Protein AF-A0AAU5HUU6-F1 (afdb_monomer)

Foldseek 3Di:
DVLQVPQPPGDDQDDDDDLVRLLVSCVVSLDQEDEAEQQPDALVRVLVSLQRRQLRYQYAYAYEPNGNQDPVSCVVLPGQHYDHVPDDSVVVSVSVVCVLLLHRYYDDDPVCPVVDDPDDPDDPLPVLVVPQDPLLLQLLQVSLRSDQLPRSCVVVVHDSVVSSVSLSVLCVSRVNSHSSSSSVSSVVPPPDD

Secondary structure (DSSP, 8-state):
--GGGSSTT-------SSHHHHHHHHHHH--SEEEEE-TT--HHHHHHHHHHHTTTSEEEEEE-TT-SS-HHHHHHTT-SEEEETT--HHHHHHHHHHHHTT--EE---GGGGGG-------SSHHHHHHTS-HHHHHHHHHHHTT--HHHHHHHHTS-HHHHHHHHHHHHHHHT-SSHHHHHHHHHTT----

Radius of gyration: 16.65 Å; Cα contacts (8 Å, |Δi|>4): 259; chains: 1; bounding box: 42×31×45 Å

Nearest PDB structures (foldseek):
  4ldz-assembly1_B  TM=5.508E-01  e=1.326E-06  Bacillus subtilis subsp. subtilis str. 168
  5hev-assembly1_A  TM=5.236E-01  e=3.710E-06  Enterococcus faecium SD3B-2
  5iul-assembly1_C  TM=8.526E-01  e=1.607E-03  Bacillus subtilis subsp. subtilis str. 168
  7ssi-assembly1_C  TM=8.353E-01  e=2.687E-03  Bacillus subtilis subsp. subtilis str. 168
  3p7n-assembly2_B  TM=8.992E-01  e=7.519E-03  Erythrobacter litoralis HTCC2594

pLDDT: mean 75.56, std 14.03, range [36.56, 95.12]

Solvent-accessible surface area (backbone atoms only — not comparable to full-atom values): 11201 Å² total; per-residue (Å²): 121,76,77,59,78,75,41,90,95,58,79,84,78,72,87,59,93,48,74,70,46,41,54,54,44,46,74,71,56,63,41,71,63,42,84,43,72,32,71,90,36,51,58,69,58,47,49,53,49,47,68,72,42,33,86,70,21,46,37,28,37,32,37,56,94,84,27,72,46,45,71,59,55,43,57,74,55,44,49,30,28,38,32,49,70,82,57,52,71,70,57,49,52,50,49,52,59,40,39,68,34,48,38,73,44,77,55,68,62,81,89,54,59,81,69,61,79,90,76,73,87,81,83,66,58,71,66,29,58,70,70,50,49,71,66,31,46,56,52,30,56,46,34,56,74,29,48,44,52,62,55,46,10,63,75,71,74,44,55,40,71,56,40,52,50,34,52,51,53,39,18,61,57,57,70,33,72,26,68,48,54,39,10,49,63,57,61,76,72,58,94,77,128

Mean predicted aligned error: 12.89 Å

Sequence (193 aa):
MAMTKEAPGLDVAGAAQDMAGVVTTVDREEPDIVLLNLRNLTSDSFRRLVQLIGAHASIIVLWCHDSVVTIQDALQAKVAGFMDLEILQEDFASVIAMVSRGCAVYLLPRDRLSDISTEYPTSSTSAAISSLTSRENDVLQLLATGMTNKEIGSALHIAENTVKKHVHHAMIKLSASNRVEAALLVSQLDPKR

Structure (mmCIF, N/CA/C/O backbone):
data_AF-A0AAU5HUU6-F1
#
_entry.id   AF-A0AAU5HUU6-F1
#
loop_
_atom_site.group_PDB
_atom_site.id
_atom_site.type_symbol
_atom_site.label_atom_id
_atom_site.label_alt_id
_atom_site.label_comp_id
_atom_site.label_asym_id
_atom_site.label_entity_id
_atom_site.label_seq_id
_atom_site.pdbx_PDB_ins_code
_atom_site.Cartn_x
_atom_site.Cartn_y
_atom_site.Cartn_z
_atom_site.occupancy
_atom_site.B_iso_or_equiv
_atom_site.auth_seq_id
_atom_site.auth_comp_id
_atom_site.auth_asym_id
_atom_site.auth_atom_id
_atom_site.pdbx_PDB_model_num
ATOM 1 N N . MET A 1 1 ? 1.527 -6.118 -18.210 1.00 47.09 1 MET A N 1
ATOM 2 C CA . MET A 1 1 ? 0.157 -6.257 -18.762 1.00 47.09 1 MET A CA 1
ATOM 3 C C . MET A 1 1 ? -0.220 -7.687 -19.145 1.00 47.09 1 MET A C 1
ATOM 5 O O . MET A 1 1 ? -1.407 -7.968 -19.110 1.00 47.09 1 MET A O 1
ATOM 9 N N . ALA A 1 2 ? 0.712 -8.583 -19.508 1.00 40.44 2 ALA A N 1
ATOM 10 C CA . ALA A 1 2 ? 0.349 -9.965 -19.859 1.00 40.44 2 ALA A CA 1
ATOM 11 C C . ALA A 1 2 ? -0.127 -10.791 -18.644 1.00 40.44 2 ALA A C 1
ATOM 13 O O . ALA A 1 2 ? -1.170 -11.425 -18.712 1.00 4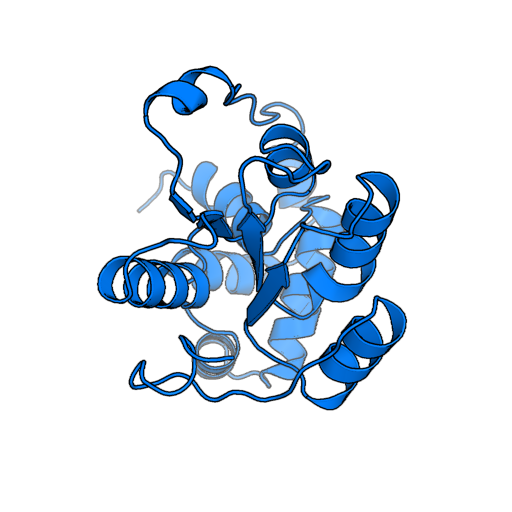0.44 2 ALA A O 1
ATOM 14 N N . MET A 1 3 ? 0.563 -10.694 -17.503 1.00 48.97 3 MET A N 1
ATOM 15 C CA . MET A 1 3 ? 0.281 -11.533 -16.324 1.00 48.97 3 MET A CA 1
ATOM 16 C C . MET A 1 3 ? -1.027 -11.196 -15.591 1.00 48.97 3 MET A C 1
ATOM 18 O O . MET A 1 3 ? -1.589 -12.042 -14.907 1.00 48.97 3 MET A O 1
ATOM 22 N N . THR A 1 4 ? -1.541 -9.972 -15.736 1.00 50.97 4 THR A N 1
ATOM 23 C CA . THR A 1 4 ? -2.748 -9.519 -15.027 1.00 50.97 4 THR A CA 1
ATOM 24 C C . THR A 1 4 ? -4.055 -9.923 -15.708 1.00 50.97 4 THR A C 1
ATOM 26 O O . THR A 1 4 ? -5.094 -9.865 -15.068 1.00 50.97 4 THR A O 1
ATOM 29 N N . LYS A 1 5 ? -4.037 -10.333 -16.985 1.00 46.16 5 LYS A N 1
ATOM 30 C CA . LYS A 1 5 ? -5.262 -10.691 -17.727 1.00 46.16 5 LYS A CA 1
ATOM 31 C C . LYS A 1 5 ? -5.773 -12.109 -17.463 1.00 46.16 5 LYS A C 1
ATOM 33 O O . LYS A 1 5 ? -6.902 -12.406 -17.834 1.00 46.16 5 LYS A O 1
ATOM 38 N N . GLU A 1 6 ? -4.966 -12.969 -16.849 1.00 46.56 6 GLU A N 1
ATOM 39 C CA . GLU A 1 6 ? -5.268 -14.402 -16.717 1.00 46.56 6 GLU A CA 1
ATOM 40 C C . GLU A 1 6 ? -5.401 -14.876 -15.264 1.00 46.56 6 GLU A C 1
ATOM 42 O O . GLU A 1 6 ? -5.620 -16.060 -15.022 1.00 46.56 6 GLU A O 1
ATOM 47 N N . ALA A 1 7 ? -5.294 -13.975 -14.284 1.00 52.69 7 ALA A N 1
ATOM 48 C CA . ALA A 1 7 ? -5.480 -14.319 -12.881 1.00 52.69 7 ALA A CA 1
ATOM 49 C C . ALA A 1 7 ? -6.956 -14.102 -12.472 1.00 52.69 7 ALA A C 1
ATOM 51 O O . ALA A 1 7 ? -7.417 -12.958 -12.434 1.00 52.69 7 ALA A O 1
ATOM 52 N N . PRO A 1 8 ? -7.733 -15.167 -12.189 1.00 53.28 8 PRO A N 1
ATOM 53 C CA . PRO A 1 8 ? -9.136 -15.029 -11.807 1.00 53.28 8 PRO A CA 1
ATOM 54 C C . PRO A 1 8 ? -9.275 -14.229 -10.503 1.00 53.28 8 PRO A C 1
ATOM 56 O O . PRO A 1 8 ? -8.609 -14.520 -9.513 1.00 53.28 8 PRO A O 1
ATOM 59 N N . GLY A 1 9 ? -10.158 -13.226 -10.508 1.00 64.44 9 GLY A N 1
ATOM 60 C CA . GLY A 1 9 ? -10.406 -12.345 -9.358 1.00 64.44 9 GLY A CA 1
ATOM 61 C C . GLY A 1 9 ? -9.597 -11.043 -9.344 1.00 64.44 9 GLY A C 1
ATOM 62 O O . GLY A 1 9 ? -9.731 -10.278 -8.393 1.00 64.44 9 GLY A O 1
ATOM 63 N N . LEU A 1 10 ? -8.798 -10.771 -10.380 1.00 71.19 10 LEU A N 1
ATOM 64 C CA . LEU A 1 10 ? -8.083 -9.506 -10.553 1.00 71.19 10 LEU A CA 1
ATOM 65 C C . LEU A 1 10 ? -8.680 -8.697 -11.701 1.00 71.19 10 LEU A C 1
ATOM 67 O O . LEU A 1 10 ? -8.747 -9.178 -12.830 1.00 71.19 10 LEU A O 1
ATOM 71 N N . ASP A 1 11 ? -9.080 -7.460 -11.407 1.00 80.25 11 ASP A N 1
ATOM 72 C CA . ASP A 1 11 ? -9.482 -6.485 -12.418 1.00 80.25 11 ASP A CA 1
ATOM 73 C C . ASP A 1 11 ? -8.413 -5.397 -12.549 1.00 80.25 11 ASP A C 1
ATOM 75 O O . ASP A 1 11 ? -7.856 -4.911 -11.561 1.00 80.25 11 ASP A O 1
ATOM 79 N N . VAL A 1 12 ? -8.089 -5.032 -13.787 1.00 86.31 12 VAL A N 1
ATOM 80 C CA . VAL A 1 12 ? -7.067 -4.023 -14.068 1.00 86.31 12 VAL A CA 1
ATOM 81 C C . VAL A 1 12 ? -7.753 -2.669 -14.161 1.00 86.31 12 VAL A C 1
ATOM 83 O O . VAL A 1 12 ? -8.203 -2.268 -15.231 1.00 86.31 12 VAL A O 1
ATOM 86 N N . ALA A 1 13 ? -7.773 -1.950 -13.039 1.00 86.19 13 ALA A N 1
ATOM 87 C CA . ALA A 1 13 ? -8.408 -0.636 -12.938 1.00 86.19 13 ALA A CA 1
ATOM 88 C C . ALA A 1 13 ? -7.708 0.448 -13.785 1.00 86.19 13 ALA A C 1
ATOM 90 O O . ALA A 1 13 ? -8.339 1.386 -14.261 1.00 86.19 13 ALA A O 1
ATOM 91 N N . GLY A 1 14 ? -6.399 0.318 -14.030 1.00 88.25 14 GLY A N 1
ATOM 92 C CA . GLY A 1 14 ? -5.663 1.272 -14.854 1.00 88.25 14 GLY A CA 1
ATOM 93 C C . GLY A 1 14 ? -4.200 0.902 -15.080 1.00 88.25 14 GLY A C 1
ATOM 94 O O . GLY A 1 14 ? -3.677 -0.057 -14.513 1.00 88.25 14 GLY A O 1
ATOM 95 N N . ALA A 1 15 ? -3.533 1.676 -15.935 1.00 89.44 15 ALA A N 1
ATOM 96 C CA . ALA A 1 15 ? -2.108 1.546 -16.211 1.00 89.44 15 ALA A CA 1
ATOM 97 C C . ALA A 1 15 ? -1.481 2.921 -16.466 1.00 89.44 15 ALA A C 1
ATOM 99 O O . ALA A 1 15 ? -2.088 3.783 -17.099 1.00 89.44 15 ALA A O 1
ATOM 100 N N . ALA A 1 16 ? -0.242 3.094 -16.014 1.00 90.44 16 ALA A N 1
ATOM 101 C CA . ALA A 1 16 ? 0.549 4.298 -16.219 1.00 90.44 16 ALA A CA 1
ATOM 102 C C . ALA A 1 16 ? 1.999 3.933 -16.561 1.00 90.44 16 ALA A C 1
ATOM 104 O O . ALA A 1 16 ? 2.469 2.848 -16.218 1.00 90.44 16 ALA A O 1
ATOM 105 N N . GLN A 1 17 ? 2.694 4.835 -17.257 1.00 86.62 17 GLN A N 1
ATOM 106 C CA . GLN A 1 17 ? 4.080 4.635 -17.707 1.00 86.62 17 GLN A CA 1
ATOM 107 C C . GLN A 1 17 ? 5.077 5.601 -17.050 1.00 86.62 17 GLN A C 1
ATOM 109 O O . GLN A 1 17 ? 6.283 5.435 -17.213 1.00 86.62 17 GLN A O 1
ATOM 114 N N . ASP A 1 18 ? 4.590 6.583 -16.291 1.00 86.19 18 ASP A N 1
ATOM 115 C CA . ASP A 1 18 ? 5.401 7.557 -15.566 1.00 86.19 18 ASP A CA 1
ATOM 116 C C . ASP A 1 18 ? 4.810 7.845 -14.175 1.00 86.19 18 ASP A C 1
ATOM 118 O O . ASP A 1 18 ? 3.677 7.465 -13.865 1.00 86.19 18 ASP A O 1
ATOM 122 N N . MET A 1 19 ? 5.586 8.515 -13.317 1.00 85.06 19 MET A N 1
ATOM 123 C CA . MET A 1 19 ? 5.174 8.811 -11.941 1.00 85.06 19 MET A CA 1
ATOM 124 C C . MET A 1 19 ? 3.899 9.658 -11.853 1.00 85.06 19 MET A C 1
ATOM 126 O O . MET A 1 19 ? 3.072 9.415 -10.977 1.00 85.06 19 MET A O 1
ATOM 130 N N . ALA A 1 20 ? 3.734 10.654 -12.727 1.00 87.56 20 ALA A N 1
ATOM 131 C CA . ALA A 1 20 ? 2.587 11.560 -12.675 1.00 87.56 20 ALA A CA 1
ATOM 132 C C . ALA A 1 20 ? 1.290 10.826 -13.046 1.00 87.56 20 ALA A C 1
ATOM 134 O O . ALA A 1 20 ? 0.256 10.986 -12.390 1.00 87.56 20 ALA A O 1
ATOM 135 N N . GLY A 1 21 ? 1.370 9.964 -14.058 1.00 89.81 21 GLY A N 1
ATOM 136 C CA . GLY A 1 21 ? 0.306 9.074 -14.478 1.00 89.81 21 GLY A CA 1
ATOM 137 C C . GLY A 1 21 ? -0.054 8.059 -13.400 1.00 89.81 21 GLY A C 1
ATOM 138 O O . GLY A 1 21 ? -1.241 7.805 -13.211 1.00 89.81 21 GLY A O 1
ATOM 139 N N . VAL A 1 22 ? 0.924 7.518 -12.659 1.00 90.25 22 VAL A N 1
ATOM 140 C CA . VAL A 1 22 ? 0.643 6.607 -11.532 1.00 90.25 22 VAL A CA 1
ATOM 141 C C . VAL A 1 22 ? -0.198 7.319 -10.479 1.00 90.25 22 VAL A C 1
ATOM 143 O O . VAL A 1 22 ? -1.261 6.816 -10.136 1.00 90.25 22 VAL A O 1
ATOM 146 N N . VAL A 1 23 ? 0.224 8.501 -10.020 1.00 90.06 23 VAL A N 1
ATOM 147 C CA . VAL A 1 23 ? -0.510 9.271 -8.997 1.00 90.06 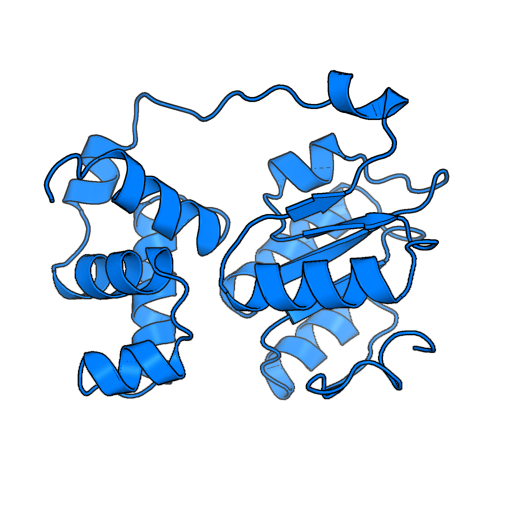23 VAL A CA 1
ATOM 148 C C . VAL A 1 23 ? -1.930 9.587 -9.469 1.00 90.06 23 VAL A C 1
ATOM 150 O O . VAL A 1 23 ? -2.893 9.269 -8.783 1.00 90.06 23 VAL A O 1
ATOM 153 N N . THR A 1 24 ? -2.073 10.099 -10.695 1.00 91.75 24 THR A N 1
ATOM 154 C CA . THR A 1 24 ? -3.387 10.441 -11.266 1.00 91.75 24 THR A CA 1
ATOM 155 C C . THR A 1 24 ? -4.297 9.216 -11.405 1.00 91.75 24 THR A C 1
ATOM 157 O O . THR A 1 24 ? -5.506 9.312 -11.210 1.00 91.75 24 THR A O 1
ATOM 160 N N . THR A 1 25 ? -3.734 8.059 -11.762 1.00 92.12 25 THR A N 1
ATOM 161 C CA . THR A 1 25 ? -4.500 6.813 -11.902 1.00 92.12 25 THR A CA 1
ATOM 162 C C . THR A 1 25 ? -4.916 6.273 -10.540 1.00 92.12 25 THR A C 1
ATOM 164 O O . THR A 1 25 ? -6.053 5.846 -10.393 1.00 92.12 25 THR A O 1
ATOM 167 N N . VAL A 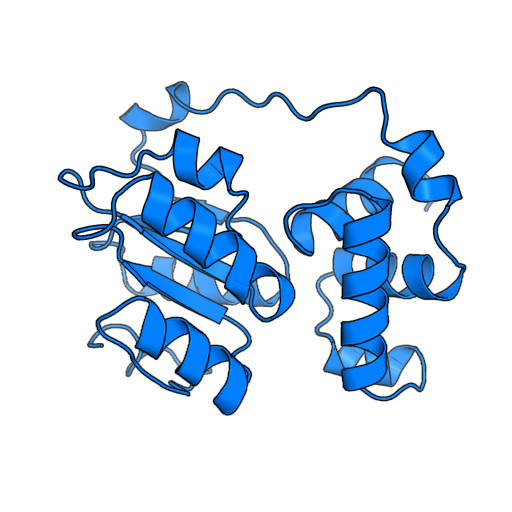1 26 ? -4.039 6.329 -9.535 1.00 91.56 26 VAL A N 1
ATOM 168 C CA . VAL A 1 26 ? -4.372 5.912 -8.166 1.00 91.56 26 VAL A CA 1
ATOM 169 C C . VAL A 1 26 ? -5.482 6.784 -7.585 1.00 91.56 26 VAL A C 1
ATOM 171 O O . VAL A 1 26 ? -6.435 6.248 -7.027 1.00 91.56 26 VAL A O 1
ATOM 174 N N . ASP A 1 27 ? -5.401 8.101 -7.774 1.00 89.25 27 ASP A N 1
ATOM 175 C CA . ASP A 1 27 ? -6.419 9.033 -7.283 1.00 89.25 27 ASP A CA 1
ATOM 176 C C . ASP A 1 27 ? -7.774 8.840 -7.974 1.00 89.25 27 ASP A C 1
ATOM 178 O O . ASP A 1 27 ? -8.818 9.009 -7.348 1.00 89.25 27 ASP A O 1
ATOM 182 N N . ARG A 1 28 ? -7.773 8.505 -9.271 1.00 91.62 28 ARG A N 1
ATOM 183 C CA . ARG A 1 28 ? -9.004 8.360 -10.059 1.00 91.62 28 ARG A CA 1
ATOM 184 C C . ARG A 1 28 ? -9.668 6.998 -9.889 1.00 91.62 28 ARG A C 1
ATOM 186 O O . ARG A 1 28 ? -10.888 6.938 -9.790 1.00 91.62 28 ARG A O 1
ATOM 193 N N . GLU A 1 29 ? -8.878 5.931 -9.930 1.00 90.62 29 GLU A N 1
ATOM 194 C CA . GLU A 1 29 ? -9.382 4.555 -9.982 1.00 90.62 29 GLU A CA 1
ATOM 195 C C . GLU A 1 29 ? -9.476 3.902 -8.594 1.00 90.62 29 GLU A C 1
ATOM 197 O O . GLU A 1 29 ? -10.055 2.829 -8.470 1.00 90.62 29 GLU A O 1
ATOM 202 N N . GLU A 1 30 ? -8.896 4.525 -7.559 1.00 87.12 30 GLU A N 1
ATOM 203 C CA . GLU A 1 30 ? -8.821 4.007 -6.184 1.00 87.12 30 GLU A CA 1
ATOM 204 C C . GLU A 1 30 ? -8.452 2.506 -6.094 1.00 87.12 30 GLU A C 1
ATOM 206 O O . GLU A 1 30 ? -9.173 1.730 -5.458 1.00 87.12 30 GLU A O 1
ATOM 211 N N . PRO A 1 31 ? -7.345 2.057 -6.718 1.00 89.38 31 PRO A N 1
ATOM 212 C CA . PRO A 1 31 ? -7.004 0.641 -6.756 1.00 89.38 31 PRO A CA 1
ATOM 213 C C . PRO A 1 31 ? -6.616 0.115 -5.369 1.00 89.38 31 PRO A C 1
ATOM 215 O O . PRO A 1 31 ? -5.931 0.794 -4.605 1.00 89.38 31 PRO A O 1
ATOM 218 N N . ASP A 1 32 ? -6.950 -1.143 -5.077 1.00 83.19 32 ASP A N 1
ATOM 219 C CA . ASP A 1 32 ? -6.511 -1.801 -3.838 1.00 83.19 32 ASP A CA 1
ATOM 220 C C . ASP A 1 32 ? -5.001 -2.084 -3.832 1.00 83.19 32 ASP A C 1
ATOM 222 O O . ASP A 1 32 ? -4.340 -2.044 -2.788 1.00 83.19 32 ASP A O 1
ATOM 226 N N . ILE A 1 33 ? -4.451 -2.398 -5.010 1.00 88.62 33 ILE A N 1
ATOM 227 C CA . ILE A 1 33 ? -3.064 -2.816 -5.199 1.00 88.62 33 ILE A CA 1
ATOM 228 C C . ILE A 1 33 ? -2.459 -2.089 -6.397 1.00 88.62 33 ILE A C 1
ATOM 230 O O . ILE A 1 33 ? -3.039 -2.053 -7.482 1.00 88.62 33 ILE A O 1
ATOM 234 N N . VAL A 1 34 ? -1.242 -1.574 -6.220 1.00 91.38 34 VAL A N 1
ATOM 235 C CA . VAL A 1 34 ? -0.424 -1.014 -7.300 1.00 91.38 34 VAL A CA 1
ATOM 236 C C . VAL A 1 34 ? 0.762 -1.930 -7.562 1.00 91.38 34 VAL A C 1
ATOM 238 O O . VAL A 1 34 ? 1.579 -2.166 -6.675 1.00 91.38 34 VAL A O 1
ATOM 241 N N . LEU A 1 35 ? 0.881 -2.400 -8.804 1.00 90.44 35 LEU A N 1
ATOM 242 C CA . LEU A 1 35 ? 2.067 -3.102 -9.290 1.00 90.44 35 LEU A CA 1
ATOM 243 C C . LEU A 1 35 ? 3.060 -2.093 -9.863 1.00 90.44 35 LEU A C 1
ATOM 245 O O . LEU A 1 35 ? 2.776 -1.442 -10.871 1.00 90.44 35 LEU A O 1
ATOM 249 N N . LEU A 1 36 ? 4.229 -1.978 -9.240 1.00 90.19 36 LEU A N 1
ATOM 250 C CA . LEU A 1 36 ? 5.246 -1.001 -9.600 1.00 90.19 36 LEU A CA 1
ATOM 251 C C . LEU A 1 36 ? 6.498 -1.679 -10.154 1.00 90.19 36 LEU A C 1
ATOM 253 O O . LEU A 1 36 ? 7.186 -2.397 -9.438 1.00 90.19 36 LEU A O 1
ATOM 257 N N . ASN A 1 37 ? 6.825 -1.412 -11.417 1.00 88.25 37 ASN A N 1
ATOM 258 C CA . ASN A 1 37 ? 8.064 -1.885 -12.034 1.00 88.25 37 ASN A CA 1
ATOM 259 C C . ASN A 1 37 ? 9.216 -0.905 -11.757 1.00 88.25 37 ASN A C 1
ATOM 261 O O . ASN A 1 37 ? 9.112 0.279 -12.081 1.00 88.25 37 ASN A O 1
ATOM 265 N N . LEU A 1 38 ? 10.319 -1.403 -11.191 1.00 79.75 38 LEU A N 1
ATOM 266 C CA . LEU A 1 38 ? 11.471 -0.586 -10.791 1.00 79.75 38 LEU A CA 1
ATOM 267 C C . LEU A 1 38 ? 12.482 -0.287 -11.896 1.00 79.75 38 LEU A C 1
ATOM 269 O O . LEU A 1 38 ? 13.357 0.548 -11.677 1.00 79.75 38 LEU A O 1
ATOM 273 N N . ARG A 1 39 ? 12.395 -0.937 -13.062 1.00 74.44 39 ARG A N 1
ATOM 274 C CA . ARG A 1 39 ? 13.457 -0.924 -14.086 1.00 74.44 39 ARG A CA 1
ATOM 275 C C . ARG A 1 39 ? 13.957 0.481 -14.448 1.00 74.44 39 ARG A C 1
ATOM 277 O O . ARG A 1 39 ? 15.143 0.656 -14.686 1.00 74.44 39 ARG A O 1
ATOM 284 N N . ASN A 1 40 ? 13.064 1.472 -14.458 1.00 73.94 40 ASN A N 1
ATOM 285 C CA . ASN A 1 40 ? 13.374 2.853 -14.845 1.00 73.94 40 ASN A CA 1
ATOM 286 C C . ASN A 1 40 ? 13.203 3.866 -13.697 1.00 73.94 40 ASN A C 1
ATOM 288 O O . ASN A 1 40 ? 13.053 5.060 -13.951 1.00 73.94 40 ASN A O 1
ATOM 292 N N . LEU A 1 41 ? 13.185 3.410 -12.440 1.00 82.06 41 LEU A N 1
ATOM 293 C CA . LEU A 1 41 ? 13.047 4.278 -11.270 1.00 82.06 41 LEU A CA 1
ATOM 294 C C . LEU A 1 41 ? 14.376 4.412 -10.528 1.00 82.06 41 LEU A C 1
ATOM 296 O O . LEU A 1 41 ? 15.069 3.432 -10.271 1.00 82.06 41 LEU A O 1
ATOM 300 N N . THR A 1 42 ? 14.709 5.642 -10.137 1.00 85.38 42 THR A N 1
ATOM 301 C CA . THR A 1 42 ? 15.768 5.895 -9.151 1.00 85.38 42 THR A CA 1
ATOM 302 C C . THR A 1 42 ? 15.237 5.650 -7.737 1.00 85.38 42 THR A C 1
ATOM 304 O O . THR A 1 42 ? 14.028 5.757 -7.511 1.00 85.38 42 THR A O 1
ATOM 307 N N . SER A 1 43 ? 16.114 5.387 -6.760 1.00 81.62 43 SER A N 1
ATOM 308 C CA . SER A 1 43 ? 15.705 5.197 -5.355 1.00 81.62 43 SER A CA 1
ATOM 309 C C . SER A 1 43 ? 14.923 6.396 -4.799 1.00 81.62 43 SER A C 1
ATOM 311 O O . SER A 1 43 ? 13.914 6.203 -4.123 1.00 81.62 43 SER A O 1
ATOM 313 N N . ASP A 1 44 ? 15.303 7.630 -5.151 1.00 85.38 44 ASP A N 1
ATOM 314 C CA . ASP A 1 44 ? 14.570 8.839 -4.741 1.00 85.38 44 ASP A CA 1
ATOM 315 C C . ASP A 1 44 ? 13.166 8.913 -5.354 1.00 85.38 44 ASP A C 1
ATOM 317 O O . ASP A 1 44 ? 12.187 9.208 -4.665 1.00 85.38 44 ASP A O 1
ATOM 321 N N . SER A 1 45 ? 13.055 8.608 -6.650 1.00 87.44 45 SER A N 1
ATOM 322 C CA . SER A 1 45 ? 11.777 8.605 -7.373 1.00 87.44 45 SER A CA 1
ATOM 323 C C . SER A 1 45 ? 10.834 7.543 -6.815 1.00 87.44 45 SER A C 1
ATOM 325 O O . SER A 1 45 ? 9.655 7.810 -6.589 1.00 87.44 45 SER A O 1
ATOM 327 N N . PHE A 1 46 ? 11.374 6.358 -6.529 1.00 89.56 46 PHE A N 1
ATOM 328 C CA . PHE A 1 46 ? 10.653 5.263 -5.895 1.00 89.56 46 PHE A CA 1
ATOM 329 C C . PHE A 1 46 ? 10.125 5.651 -4.508 1.00 89.56 46 PHE A C 1
ATOM 331 O O . PHE A 1 46 ? 8.923 5.546 -4.268 1.00 89.56 46 PHE A O 1
ATOM 338 N N . ARG A 1 47 ? 10.979 6.174 -3.618 1.00 87.31 47 ARG A N 1
ATOM 339 C CA . ARG A 1 47 ? 10.565 6.597 -2.267 1.00 87.31 47 ARG A CA 1
ATOM 340 C C . ARG A 1 47 ? 9.479 7.666 -2.311 1.00 87.31 47 ARG A C 1
ATOM 342 O O . ARG A 1 47 ? 8.485 7.563 -1.594 1.00 87.31 47 ARG A O 1
ATOM 349 N N . ARG A 1 48 ? 9.640 8.667 -3.181 1.00 88.25 48 ARG A N 1
ATOM 350 C CA . ARG A 1 48 ? 8.639 9.723 -3.367 1.00 88.25 48 ARG A CA 1
ATOM 351 C C . ARG A 1 48 ? 7.311 9.159 -3.862 1.00 88.25 48 ARG A C 1
ATOM 353 O O . ARG A 1 48 ? 6.263 9.576 -3.382 1.00 88.25 48 ARG A O 1
ATOM 360 N N . LEU A 1 49 ? 7.344 8.216 -4.800 1.00 89.12 49 LEU A N 1
ATOM 361 C CA . LEU A 1 49 ? 6.131 7.592 -5.317 1.00 89.12 49 LEU A CA 1
ATOM 362 C C . LEU A 1 49 ? 5.402 6.797 -4.229 1.00 89.12 49 LEU A C 1
ATOM 364 O O . LEU A 1 49 ? 4.198 6.966 -4.067 1.00 89.12 49 LEU A O 1
ATOM 368 N N . VAL A 1 50 ? 6.134 5.999 -3.445 1.00 89.25 50 VAL A N 1
ATOM 369 C CA . VAL A 1 50 ? 5.574 5.235 -2.320 1.00 89.25 50 VAL A CA 1
ATOM 370 C C . VAL A 1 50 ? 4.900 6.153 -1.303 1.00 89.25 50 VAL A C 1
ATOM 372 O O . VAL A 1 50 ? 3.790 5.863 -0.871 1.00 89.25 50 VAL A O 1
ATOM 375 N N . GLN A 1 51 ? 5.515 7.288 -0.965 1.00 86.88 51 GLN A N 1
ATOM 376 C CA . GLN A 1 51 ? 4.913 8.267 -0.053 1.00 86.88 51 GLN A CA 1
ATOM 377 C C . GLN A 1 51 ? 3.603 8.859 -0.583 1.00 86.88 51 GLN A C 1
ATOM 379 O O . GLN A 1 51 ? 2.699 9.127 0.203 1.00 86.88 51 GLN A O 1
ATOM 384 N N . LEU A 1 52 ? 3.498 9.069 -1.897 1.00 87.12 52 LEU A N 1
ATOM 385 C CA . LEU A 1 52 ? 2.307 9.651 -2.514 1.00 87.12 52 LEU A CA 1
ATOM 386 C C . LEU A 1 52 ? 1.135 8.666 -2.560 1.00 87.12 52 LEU A C 1
ATOM 388 O O . LEU A 1 52 ? 0.003 9.076 -2.340 1.00 87.12 52 LEU A O 1
ATOM 392 N N . ILE A 1 53 ? 1.392 7.382 -2.831 1.00 88.88 53 ILE A N 1
ATOM 393 C CA . ILE A 1 53 ? 0.319 6.411 -3.118 1.00 88.88 53 ILE A CA 1
ATOM 394 C C . ILE A 1 53 ? 0.124 5.346 -2.031 1.00 88.88 53 ILE A C 1
ATOM 396 O O . ILE A 1 53 ? -0.917 4.694 -1.998 1.00 88.88 53 ILE A O 1
ATOM 400 N N . GLY A 1 54 ? 1.081 5.166 -1.117 1.00 81.06 54 GLY A N 1
ATOM 401 C CA . GLY A 1 54 ? 1.076 4.085 -0.120 1.00 81.06 54 GLY A CA 1
ATOM 402 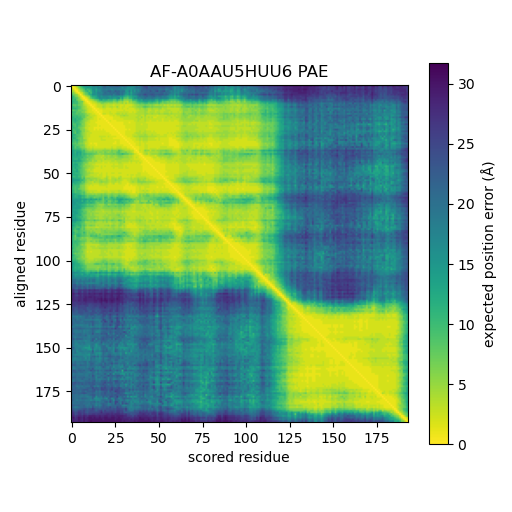C C . GLY A 1 54 ? -0.026 4.191 0.939 1.00 81.06 54 GLY A C 1
ATOM 403 O O . GLY A 1 54 ? -0.330 3.210 1.615 1.00 81.06 54 GLY A O 1
ATOM 404 N N . ALA A 1 55 ? -0.656 5.362 1.069 1.00 78.81 55 ALA A N 1
ATOM 405 C CA . ALA A 1 55 ? -1.857 5.542 1.886 1.00 78.81 55 ALA A CA 1
ATOM 406 C C . ALA A 1 55 ? -3.145 5.082 1.174 1.00 78.81 55 ALA A C 1
ATOM 408 O O . ALA A 1 55 ? -4.135 4.786 1.842 1.00 78.81 55 ALA A O 1
ATOM 409 N N . HIS A 1 56 ? -3.133 5.035 -0.161 1.00 82.06 56 HIS A N 1
ATOM 410 C CA . HIS A 1 56 ? -4.294 4.727 -0.997 1.00 82.06 56 HIS A CA 1
ATOM 411 C C . HIS A 1 56 ? -4.347 3.247 -1.380 1.00 82.06 56 HIS A C 1
ATOM 413 O O . HIS A 1 56 ? -5.426 2.661 -1.373 1.00 82.06 56 HIS A O 1
ATOM 419 N N . ALA A 1 57 ? -3.189 2.643 -1.661 1.00 86.88 57 ALA A N 1
ATOM 420 C CA . ALA A 1 57 ? -3.085 1.284 -2.177 1.00 86.88 57 ALA A CA 1
ATOM 421 C C . ALA A 1 57 ? -1.905 0.520 -1.564 1.00 86.88 57 ALA A C 1
ATOM 423 O O . ALA A 1 57 ? -0.867 1.097 -1.231 1.00 86.88 57 ALA A O 1
ATOM 424 N N . SER A 1 58 ? -2.032 -0.804 -1.486 1.00 86.12 58 SER A N 1
ATOM 425 C CA . SER A 1 58 ? -0.901 -1.682 -1.192 1.00 86.12 58 SER A CA 1
ATOM 426 C C . SER A 1 58 ? 0.047 -1.715 -2.389 1.00 86.12 58 SER A C 1
ATOM 428 O O . SER A 1 58 ? -0.356 -2.035 -3.506 1.00 86.12 58 SER A O 1
ATOM 430 N N . ILE A 1 59 ? 1.322 -1.400 -2.173 1.00 90.12 59 ILE A N 1
ATOM 431 C CA . ILE A 1 59 ? 2.306 -1.368 -3.259 1.00 90.12 59 ILE A CA 1
ATOM 432 C C . ILE A 1 59 ? 3.021 -2.705 -3.330 1.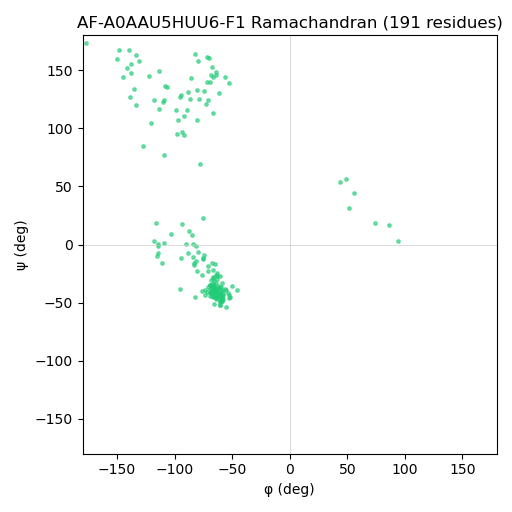00 90.12 59 ILE A C 1
ATOM 434 O O . ILE A 1 59 ? 3.565 -3.185 -2.335 1.00 90.12 59 ILE A O 1
ATOM 438 N N . ILE A 1 60 ? 3.054 -3.273 -4.524 1.00 89.50 60 ILE A N 1
ATOM 439 C CA . ILE A 1 60 ? 3.802 -4.473 -4.840 1.00 89.50 60 ILE A CA 1
ATOM 440 C C . ILE A 1 60 ? 4.836 -4.122 -5.893 1.00 89.50 60 ILE A C 1
ATOM 442 O O . ILE A 1 60 ? 4.525 -3.598 -6.960 1.00 89.50 60 ILE A O 1
ATOM 446 N N . VAL A 1 61 ? 6.081 -4.420 -5.577 1.00 89.44 61 VAL A N 1
ATOM 447 C CA . VAL A 1 61 ? 7.230 -4.090 -6.393 1.00 89.44 61 VAL A CA 1
ATOM 448 C C . VAL A 1 61 ? 7.595 -5.274 -7.276 1.00 89.44 61 VAL A C 1
ATOM 450 O O . VAL A 1 61 ? 7.793 -6.383 -6.786 1.00 89.44 61 VAL A O 1
ATOM 453 N N . LEU A 1 62 ? 7.698 -5.008 -8.575 1.00 87.12 62 LEU A N 1
ATOM 454 C CA . LEU A 1 62 ? 8.265 -5.904 -9.570 1.00 87.12 62 LEU A CA 1
ATOM 455 C C . LEU A 1 62 ? 9.703 -5.464 -9.837 1.00 87.12 62 LEU A C 1
ATOM 457 O O . LEU A 1 62 ? 9.956 -4.355 -10.324 1.00 87.12 62 LEU A O 1
ATOM 461 N N . TRP A 1 63 ? 10.635 -6.338 -9.499 1.00 84.06 63 TRP A N 1
ATOM 462 C CA . TRP A 1 63 ? 12.066 -6.109 -9.592 1.00 84.06 63 TRP A CA 1
ATOM 463 C C . TRP A 1 63 ? 12.685 -7.018 -10.650 1.00 84.06 63 TRP A C 1
ATOM 465 O O . TRP A 1 63 ? 12.229 -8.126 -10.873 1.00 84.06 63 TRP A O 1
ATOM 475 N N . CYS A 1 64 ? 13.743 -6.565 -11.302 1.00 78.62 64 CYS A N 1
ATOM 476 C CA . CYS A 1 64 ? 14.626 -7.434 -12.078 1.00 78.62 64 CYS A CA 1
ATOM 477 C C . CYS A 1 64 ? 16.080 -7.119 -11.738 1.00 78.62 64 CYS A C 1
ATOM 479 O O . CYS A 1 64 ? 16.357 -6.023 -11.249 1.00 78.62 64 CYS A O 1
ATOM 481 N N . HIS A 1 65 ? 17.002 -8.023 -12.069 1.00 68.56 65 HIS A N 1
ATOM 482 C CA . HIS A 1 65 ? 18.430 -7.911 -11.744 1.00 68.56 65 HIS A CA 1
ATOM 483 C C . HIS A 1 65 ? 19.051 -6.527 -12.022 1.00 68.56 65 HIS A C 1
ATOM 485 O O . HIS A 1 65 ? 19.822 -6.023 -11.212 1.00 68.56 65 HIS A O 1
ATOM 491 N N . ASP A 1 66 ? 18.662 -5.874 -13.120 1.00 70.25 66 ASP A N 1
ATOM 492 C CA . ASP A 1 66 ? 19.220 -4.575 -13.527 1.00 70.25 66 ASP A CA 1
ATOM 493 C C . ASP A 1 66 ? 18.548 -3.357 -12.860 1.00 70.25 66 ASP A C 1
ATOM 495 O O . ASP A 1 66 ? 18.791 -2.214 -13.249 1.00 70.25 66 ASP A O 1
ATOM 499 N N . SER A 1 67 ? 17.668 -3.567 -11.877 1.00 73.44 67 SER A N 1
ATOM 500 C CA . SER A 1 67 ? 16.972 -2.462 -11.208 1.00 73.44 67 SER A CA 1
ATOM 501 C C . SER A 1 67 ? 17.916 -1.720 -10.267 1.00 73.44 67 SER A C 1
ATOM 503 O O . SER A 1 67 ? 18.566 -2.321 -9.415 1.00 73.44 67 SER A O 1
ATOM 505 N N . VAL A 1 68 ? 17.919 -0.391 -10.370 1.00 73.06 68 VAL A N 1
ATOM 506 C CA . VAL A 1 68 ? 18.704 0.493 -9.491 1.00 73.06 68 VAL A CA 1
ATOM 507 C C . VAL A 1 68 ? 18.168 0.477 -8.057 1.00 73.06 68 VAL A C 1
ATOM 509 O O . VAL A 1 68 ? 18.934 0.577 -7.103 1.00 73.06 68 VAL A O 1
ATOM 512 N N . VAL A 1 69 ? 16.848 0.345 -7.902 1.00 76.69 69 VAL A N 1
ATOM 513 C CA . VAL A 1 69 ? 16.198 0.231 -6.594 1.00 76.69 69 VAL A CA 1
ATOM 514 C C . VAL A 1 69 ? 16.490 -1.144 -6.010 1.00 76.69 69 VAL A C 1
ATOM 516 O O . VAL A 1 69 ? 16.151 -2.176 -6.596 1.00 76.69 69 VAL A O 1
ATOM 519 N N . THR A 1 70 ? 17.116 -1.142 -4.838 1.00 77.62 70 THR A N 1
ATOM 520 C CA . THR A 1 70 ? 17.508 -2.365 -4.144 1.00 77.62 70 THR A CA 1
ATOM 521 C C . THR A 1 70 ? 16.345 -2.958 -3.353 1.00 77.62 70 THR A C 1
ATOM 523 O O . THR A 1 70 ? 15.367 -2.284 -3.022 1.00 77.62 70 THR A O 1
ATOM 526 N N . ILE A 1 71 ? 16.481 -4.225 -2.966 1.00 75.81 71 ILE A N 1
ATOM 527 C CA . ILE A 1 71 ? 15.586 -4.834 -1.980 1.00 75.81 71 ILE A CA 1
ATOM 528 C C . ILE A 1 71 ? 15.553 -4.025 -0.673 1.00 75.81 71 ILE A C 1
ATOM 530 O O . ILE A 1 71 ? 14.490 -3.838 -0.087 1.00 75.81 71 ILE A O 1
ATOM 534 N N . GLN A 1 72 ? 16.697 -3.494 -0.237 1.00 75.44 72 GLN A N 1
ATOM 535 C CA . GLN A 1 72 ? 16.787 -2.716 0.991 1.00 75.44 72 GLN A CA 1
ATOM 536 C C . GLN A 1 72 ? 16.011 -1.400 0.877 1.00 75.44 72 GLN A C 1
ATOM 538 O O . GLN A 1 72 ? 15.330 -1.020 1.825 1.00 75.44 72 GLN A O 1
ATOM 543 N N . ASP A 1 73 ? 16.033 -0.748 -0.289 1.00 80.12 73 ASP A N 1
ATOM 544 C CA . ASP A 1 73 ? 15.179 0.412 -0.560 1.00 80.12 73 ASP A CA 1
ATOM 545 C C . ASP A 1 73 ? 13.694 0.047 -0.466 1.00 80.12 73 ASP A C 1
ATOM 547 O O . ASP A 1 73 ? 12.920 0.788 0.139 1.00 80.12 73 ASP A O 1
ATOM 551 N N . ALA A 1 74 ? 13.289 -1.095 -1.029 1.00 77.38 74 ALA A N 1
ATOM 552 C CA . ALA A 1 74 ? 11.905 -1.563 -0.977 1.00 77.38 74 ALA A CA 1
ATOM 553 C C . ALA A 1 74 ? 11.454 -1.919 0.450 1.00 77.38 74 ALA A C 1
ATOM 555 O O . ALA A 1 74 ? 10.348 -1.556 0.852 1.00 77.38 74 ALA A O 1
ATOM 556 N N . LEU A 1 75 ? 12.328 -2.556 1.234 1.00 74.69 75 LEU A N 1
ATOM 557 C CA . LEU A 1 75 ? 12.111 -2.841 2.653 1.00 74.69 75 LEU A CA 1
ATOM 558 C C . LEU A 1 75 ? 12.011 -1.553 3.477 1.00 74.69 75 LEU A C 1
ATOM 560 O O . LEU A 1 75 ? 11.101 -1.418 4.287 1.00 74.69 75 LEU A O 1
ATOM 564 N N . GLN A 1 76 ? 12.891 -0.575 3.244 1.00 76.38 76 GLN A N 1
ATOM 565 C CA . GLN A 1 76 ? 12.848 0.729 3.918 1.00 76.38 76 GLN A CA 1
ATOM 566 C C . GLN A 1 76 ? 11.599 1.535 3.549 1.00 76.38 76 GLN A C 1
ATOM 568 O O . GLN A 1 76 ? 11.030 2.216 4.399 1.00 76.38 76 GLN A O 1
ATOM 573 N N . ALA A 1 77 ? 11.155 1.440 2.294 1.00 78.25 77 ALA A N 1
ATOM 574 C CA . ALA A 1 77 ? 9.893 2.008 1.834 1.00 78.25 77 ALA A CA 1
ATOM 575 C C . ALA A 1 77 ? 8.670 1.204 2.315 1.00 78.25 77 ALA A C 1
ATOM 577 O O . ALA A 1 77 ? 7.539 1.662 2.162 1.00 78.25 77 ALA A O 1
ATOM 578 N N . LYS A 1 78 ? 8.902 0.025 2.909 1.00 71.81 78 LYS A N 1
ATOM 579 C CA . LYS A 1 78 ? 7.914 -0.906 3.456 1.00 71.81 78 LYS A CA 1
ATOM 580 C C . LYS A 1 78 ? 6.790 -1.182 2.464 1.00 71.81 78 LYS A C 1
ATOM 582 O O . LYS A 1 78 ? 5.614 -0.967 2.745 1.00 71.81 78 LYS A O 1
ATOM 587 N N . VAL A 1 79 ? 7.145 -1.641 1.274 1.00 83.06 79 VAL A N 1
ATOM 588 C CA . VAL A 1 79 ? 6.143 -2.086 0.300 1.00 83.06 79 VAL A CA 1
ATOM 589 C C . VAL A 1 79 ? 5.444 -3.357 0.795 1.00 83.06 79 VAL A C 1
ATOM 591 O O . VAL A 1 79 ? 5.991 -4.122 1.591 1.00 83.06 79 VAL A O 1
ATOM 594 N N . ALA A 1 80 ? 4.204 -3.578 0.368 1.00 80.00 80 ALA A N 1
ATOM 595 C CA . ALA A 1 80 ? 3.434 -4.753 0.769 1.00 80.00 80 ALA A CA 1
ATOM 596 C C . ALA A 1 80 ? 3.890 -6.014 0.022 1.00 80.00 80 ALA A C 1
ATOM 598 O O . ALA A 1 80 ? 3.766 -7.116 0.541 1.00 80.00 80 ALA A O 1
ATOM 599 N N . GLY A 1 81 ? 4.447 -5.865 -1.179 1.00 83.25 81 GLY A N 1
ATOM 600 C CA . GLY A 1 81 ? 4.995 -6.981 -1.936 1.00 83.25 81 GLY A CA 1
ATOM 601 C C . GLY A 1 81 ? 6.318 -6.642 -2.603 1.00 83.25 81 GLY A C 1
ATOM 602 O O . GLY A 1 81 ? 6.514 -5.512 -3.045 1.00 83.25 81 GLY A O 1
ATOM 603 N N . PHE A 1 82 ? 7.198 -7.626 -2.729 1.00 84.81 82 PHE A N 1
ATOM 604 C CA . PHE A 1 82 ? 8.380 -7.561 -3.582 1.00 84.81 82 PHE A CA 1
ATOM 605 C C . PHE A 1 82 ? 8.554 -8.903 -4.281 1.00 84.81 82 PHE A C 1
ATOM 607 O O . PHE A 1 82 ? 8.569 -9.944 -3.623 1.00 84.81 82 PHE A O 1
ATOM 614 N N . MET A 1 83 ? 8.672 -8.880 -5.602 1.00 85.56 83 MET A N 1
ATOM 615 C CA . MET A 1 83 ? 8.871 -10.083 -6.395 1.00 85.56 83 MET A CA 1
ATOM 616 C C . MET A 1 83 ? 9.672 -9.808 -7.659 1.00 85.56 83 MET A C 1
ATOM 618 O O . MET A 1 83 ? 9.733 -8.674 -8.140 1.00 85.56 83 MET A O 1
ATOM 622 N N . ASP A 1 84 ? 10.250 -10.870 -8.209 1.00 81.88 84 ASP A N 1
ATOM 623 C CA . ASP A 1 84 ? 10.898 -10.819 -9.511 1.00 81.88 84 ASP A CA 1
ATOM 624 C C . ASP A 1 84 ? 9.868 -10.575 -10.631 1.00 81.88 84 ASP A C 1
ATOM 626 O O . ASP A 1 84 ? 8.735 -11.055 -10.584 1.00 81.88 84 ASP A O 1
ATOM 630 N N . LEU A 1 85 ? 10.253 -9.814 -11.650 1.00 79.25 85 LEU A N 1
ATOM 631 C CA . LEU A 1 85 ? 9.465 -9.567 -12.850 1.00 79.25 85 LEU A CA 1
ATOM 632 C C . LEU A 1 85 ? 9.226 -10.863 -13.643 1.00 79.25 85 LEU A C 1
ATOM 634 O O . LEU A 1 85 ? 8.242 -10.947 -14.376 1.00 79.25 85 LEU A O 1
ATOM 638 N N . GLU A 1 86 ? 10.102 -11.856 -13.491 1.00 75.75 86 GLU A N 1
ATOM 639 C CA . GLU A 1 86 ? 10.033 -13.182 -14.112 1.00 75.75 86 GLU A CA 1
ATOM 640 C C . GLU A 1 86 ? 9.350 -14.234 -13.217 1.00 75.75 86 GLU A C 1
ATOM 642 O O . GLU A 1 86 ? 9.486 -15.437 -13.440 1.00 75.75 86 GLU A O 1
ATOM 647 N N . ILE A 1 87 ? 8.604 -13.801 -12.196 1.00 77.88 87 ILE A N 1
ATOM 648 C CA . ILE A 1 87 ? 7.846 -14.689 -11.309 1.00 77.88 87 ILE A CA 1
ATOM 649 C C . ILE A 1 87 ? 6.865 -15.594 -12.079 1.00 77.88 87 ILE A C 1
ATOM 651 O O . ILE A 1 87 ? 6.221 -15.188 -13.051 1.00 77.88 87 ILE A O 1
ATOM 655 N N . LEU A 1 88 ? 6.708 -16.831 -11.601 1.00 72.69 88 LEU A N 1
ATOM 656 C CA . LEU A 1 88 ? 5.708 -17.763 -12.113 1.00 72.69 88 LEU A CA 1
ATOM 657 C C . LEU A 1 88 ? 4.286 -17.246 -11.847 1.00 72.69 88 LEU A C 1
ATOM 659 O O . LEU A 1 88 ? 4.004 -16.594 -10.844 1.00 72.69 88 LEU A O 1
ATOM 663 N N . GLN A 1 89 ? 3.352 -17.566 -12.740 1.00 72.06 89 GLN A N 1
ATOM 664 C CA . GLN A 1 89 ? 1.969 -17.081 -12.658 1.00 72.06 89 GLN A CA 1
ATOM 665 C C . GLN A 1 89 ? 1.242 -17.523 -11.375 1.00 72.06 89 GLN A C 1
ATOM 667 O O . GLN A 1 89 ? 0.459 -16.756 -10.812 1.00 72.06 89 GLN A O 1
ATOM 672 N N . GLU A 1 90 ? 1.504 -18.744 -10.905 1.00 68.12 90 GLU A N 1
ATOM 673 C CA . GLU A 1 90 ? 0.923 -19.288 -9.671 1.00 68.12 90 GLU A CA 1
ATOM 674 C C . GLU A 1 90 ? 1.417 -18.553 -8.417 1.00 68.12 90 GLU A C 1
ATOM 676 O O . GLU A 1 90 ? 0.620 -18.188 -7.544 1.00 68.12 90 GLU A O 1
ATOM 681 N N . ASP A 1 91 ? 2.713 -18.246 -8.372 1.00 73.12 91 ASP A N 1
ATOM 682 C CA . ASP A 1 91 ? 3.322 -17.480 -7.291 1.00 73.12 91 ASP A CA 1
ATOM 683 C C . ASP A 1 91 ? 2.836 -16.029 -7.327 1.00 73.12 91 ASP A C 1
ATOM 685 O O . ASP A 1 91 ? 2.477 -15.473 -6.291 1.00 73.12 91 ASP A O 1
ATOM 689 N N . PHE A 1 92 ? 2.720 -15.433 -8.519 1.00 81.00 92 PHE A N 1
ATOM 690 C CA . PHE A 1 92 ? 2.157 -14.096 -8.701 1.00 81.00 92 PHE A CA 1
ATOM 691 C C . PHE A 1 92 ? 0.750 -13.993 -8.105 1.00 81.00 92 PHE A C 1
ATOM 693 O O . PHE A 1 92 ? 0.502 -13.139 -7.254 1.00 81.00 92 PHE A O 1
ATOM 700 N N . ALA A 1 93 ? -0.166 -14.884 -8.500 1.00 79.38 93 ALA A N 1
ATOM 701 C CA . ALA A 1 93 ? -1.535 -14.887 -7.987 1.00 79.38 93 ALA A CA 1
ATOM 702 C C . ALA A 1 93 ? -1.572 -15.058 -6.457 1.00 79.38 93 ALA A C 1
ATOM 704 O O . ALA A 1 93 ? -2.346 -14.383 -5.774 1.00 79.38 93 ALA A O 1
ATOM 705 N N . SER A 1 94 ? -0.693 -15.904 -5.918 1.00 76.69 94 SER A N 1
ATOM 706 C CA . SER A 1 94 ? -0.559 -16.129 -4.477 1.00 76.69 94 SER A CA 1
ATOM 707 C C . SER A 1 94 ? -0.076 -14.878 -3.737 1.00 76.69 94 SER A C 1
ATOM 709 O O . SER A 1 94 ? -0.660 -14.513 -2.715 1.00 76.69 94 SER A O 1
ATOM 711 N N . VAL A 1 95 ? 0.926 -14.166 -4.271 1.00 79.12 95 VAL A N 1
ATOM 712 C CA . VAL A 1 95 ? 1.400 -12.892 -3.705 1.00 79.12 95 VAL A CA 1
ATOM 713 C C . VAL A 1 95 ? 0.283 -11.862 -3.692 1.00 79.12 95 VAL A C 1
ATOM 715 O O . VAL A 1 95 ? 0.048 -11.240 -2.658 1.00 79.12 95 VAL A O 1
ATOM 718 N N . ILE A 1 96 ? -0.431 -11.696 -4.809 1.00 82.75 96 ILE A N 1
ATOM 719 C CA . ILE A 1 96 ? -1.534 -10.738 -4.881 1.00 82.75 96 ILE A CA 1
ATOM 720 C C . ILE A 1 96 ? -2.610 -11.065 -3.838 1.00 82.75 96 ILE A C 1
ATOM 722 O O . ILE A 1 96 ? -3.025 -10.174 -3.099 1.00 82.75 96 ILE A O 1
ATOM 726 N N . ALA A 1 97 ? -3.016 -12.333 -3.728 1.00 77.31 97 ALA A N 1
ATOM 727 C CA . ALA A 1 97 ? -4.025 -12.772 -2.765 1.00 77.31 97 ALA A CA 1
ATOM 728 C C . ALA A 1 97 ? -3.583 -12.592 -1.302 1.00 77.31 97 ALA A C 1
ATOM 730 O O . ALA A 1 97 ? -4.402 -12.325 -0.423 1.00 77.31 97 ALA A O 1
ATOM 731 N N . MET A 1 98 ? -2.292 -12.745 -1.014 1.00 72.06 98 MET A N 1
ATOM 732 C CA . MET A 1 98 ? -1.743 -12.502 0.319 1.00 72.06 98 MET A CA 1
ATOM 733 C C . MET A 1 98 ? -1.677 -11.002 0.631 1.00 72.06 98 MET A C 1
ATOM 735 O O . MET A 1 98 ? -2.099 -10.583 1.708 1.00 72.06 98 MET A O 1
ATOM 739 N N . VAL A 1 99 ? -1.243 -10.174 -0.319 1.00 78.50 99 VAL A N 1
ATOM 740 C CA . VAL A 1 99 ? -1.207 -8.714 -0.152 1.00 78.50 99 VAL A CA 1
ATOM 741 C C . VAL A 1 99 ? -2.609 -8.115 -0.044 1.00 78.50 99 VAL A C 1
ATOM 743 O O . VAL A 1 99 ? -2.824 -7.209 0.763 1.00 78.50 99 VAL A O 1
ATOM 746 N N . SER A 1 100 ? -3.592 -8.644 -0.777 1.00 74.62 100 SER A N 1
ATOM 747 C CA . SER A 1 100 ? -4.990 -8.207 -0.665 1.00 74.62 100 SER A CA 1
ATOM 748 C C . SER A 1 100 ? -5.586 -8.505 0.715 1.00 74.62 100 SER A C 1
ATOM 750 O O . SER A 1 100 ? -6.480 -7.795 1.163 1.00 74.62 100 SER A O 1
ATOM 752 N N . ARG A 1 101 ? -5.064 -9.523 1.411 1.00 71.44 101 ARG A N 1
ATOM 753 C CA . ARG A 1 101 ? -5.388 -9.862 2.809 1.00 71.44 101 ARG A CA 1
ATOM 754 C C . ARG A 1 101 ? -4.522 -9.109 3.821 1.00 71.44 101 ARG A C 1
ATOM 756 O O . ARG A 1 101 ? -4.497 -9.466 4.991 1.00 71.44 101 ARG A O 1
ATOM 763 N N . GLY A 1 102 ? -3.772 -8.095 3.392 1.00 60.31 102 GLY A N 1
ATOM 764 C CA . GLY A 1 102 ? -2.932 -7.296 4.279 1.00 60.31 102 GLY A CA 1
ATOM 765 C C . GLY A 1 102 ? -1.664 -8.004 4.757 1.00 60.31 102 GLY A C 1
ATOM 766 O O . GLY A 1 102 ? -1.076 -7.569 5.742 1.00 60.31 102 GLY A O 1
ATOM 767 N N . CYS A 1 103 ? -1.214 -9.071 4.093 1.00 66.44 103 CYS A N 1
ATOM 768 C CA . CYS A 1 103 ? 0.088 -9.670 4.376 1.00 66.44 103 CYS A CA 1
ATOM 769 C C . CYS A 1 103 ? 1.195 -8.958 3.587 1.00 66.44 103 CYS A C 1
ATOM 771 O O . CYS A 1 103 ? 1.005 -8.602 2.426 1.00 66.44 103 CYS A O 1
ATOM 773 N N . ALA A 1 104 ? 2.371 -8.803 4.198 1.00 70.25 104 ALA A N 1
ATOM 774 C CA . ALA A 1 104 ? 3.569 -8.385 3.479 1.00 70.25 104 ALA A CA 1
ATOM 775 C C . ALA A 1 104 ? 4.300 -9.616 2.923 1.00 70.25 104 ALA A C 1
ATOM 777 O O . ALA A 1 104 ? 4.511 -10.586 3.652 1.00 70.25 104 ALA A O 1
ATOM 778 N N . VAL A 1 105 ? 4.677 -9.591 1.643 1.00 75.19 105 VAL A N 1
ATOM 779 C CA . VAL A 1 105 ? 5.197 -10.770 0.936 1.00 75.19 105 VAL A CA 1
ATOM 780 C C . VAL A 1 105 ? 6.443 -10.421 0.142 1.00 75.19 105 VAL A C 1
ATOM 782 O O . VAL A 1 105 ? 6.400 -9.612 -0.778 1.00 75.19 105 VAL A O 1
ATOM 785 N N . TYR A 1 106 ? 7.554 -11.071 0.461 1.00 78.12 106 TYR A N 1
ATOM 786 C CA . TYR A 1 106 ? 8.824 -10.865 -0.225 1.00 78.12 106 TYR A CA 1
ATOM 787 C C . TYR A 1 106 ? 9.269 -12.196 -0.820 1.00 78.12 106 TYR A C 1
ATOM 789 O O . TYR A 1 106 ? 9.707 -13.089 -0.096 1.00 78.12 106 TYR A O 1
ATOM 797 N N . LEU A 1 107 ? 9.118 -12.339 -2.135 1.00 72.69 107 LEU A N 1
ATOM 798 C CA . LEU A 1 107 ? 9.629 -13.481 -2.883 1.00 72.69 107 LEU A CA 1
ATOM 799 C C . LEU A 1 107 ? 10.964 -13.091 -3.497 1.00 72.69 107 LEU A C 1
ATOM 801 O O . LEU A 1 107 ? 11.035 -12.280 -4.419 1.00 72.69 107 LEU A O 1
ATOM 805 N N . LEU A 1 108 ? 12.026 -13.648 -2.927 1.00 66.62 108 LEU A N 1
ATOM 806 C CA . LEU A 1 108 ? 13.397 -13.279 -3.236 1.00 66.62 108 LEU A CA 1
ATOM 807 C C . LEU A 1 108 ? 14.177 -14.499 -3.710 1.00 66.62 108 LEU A C 1
ATOM 809 O O . LEU A 1 108 ? 13.989 -15.591 -3.160 1.00 66.62 108 LEU A O 1
ATOM 813 N N . PRO A 1 109 ? 15.106 -14.317 -4.662 1.00 60.44 109 PRO A N 1
ATOM 814 C CA . PRO A 1 109 ? 16.127 -15.310 -4.946 1.00 60.44 109 PRO A CA 1
ATOM 815 C C . PRO A 1 109 ? 16.869 -15.711 -3.662 1.00 60.44 109 PRO A C 1
ATOM 817 O O . PRO A 1 109 ? 17.170 -14.883 -2.798 1.00 60.44 109 PRO A O 1
ATOM 820 N N . ARG A 1 110 ? 17.140 -17.012 -3.513 1.00 57.25 110 ARG A N 1
ATOM 821 C CA . ARG A 1 110 ? 17.651 -17.616 -2.268 1.00 57.25 110 ARG A CA 1
ATOM 822 C C . ARG A 1 110 ? 19.004 -17.040 -1.828 1.00 57.25 110 ARG A C 1
ATOM 824 O O . ARG A 1 110 ? 19.312 -17.034 -0.641 1.00 57.25 110 ARG A O 1
ATOM 831 N N . ASP A 1 111 ? 19.790 -16.557 -2.779 1.00 61.16 111 ASP A N 1
ATOM 832 C CA . ASP A 1 111 ? 21.090 -15.901 -2.624 1.00 61.16 111 ASP A CA 1
ATOM 833 C C . ASP A 1 111 ? 21.004 -14.459 -2.096 1.00 61.16 111 ASP A C 1
ATOM 835 O O . ASP A 1 111 ? 22.018 -13.908 -1.682 1.00 61.16 111 ASP A O 1
ATOM 839 N N . ARG A 1 112 ? 19.806 -13.859 -2.059 1.00 59.12 112 ARG A N 1
ATOM 840 C CA . ARG A 1 112 ? 19.561 -12.482 -1.591 1.00 59.12 112 ARG A CA 1
ATOM 841 C C . ARG A 1 112 ? 18.827 -12.392 -0.259 1.00 59.12 112 ARG A C 1
ATOM 843 O O . ARG A 1 112 ? 18.596 -11.300 0.251 1.00 59.12 112 ARG A O 1
ATOM 850 N N . LEU A 1 113 ? 18.515 -13.533 0.354 1.00 56.56 113 LEU A N 1
ATOM 851 C CA . LEU A 1 113 ? 17.907 -13.593 1.687 1.00 56.56 113 LEU A CA 1
ATOM 852 C C . LEU A 1 113 ? 18.823 -13.019 2.782 1.00 56.56 113 LEU A C 1
ATOM 854 O O . LEU A 1 113 ? 18.327 -12.527 3.790 1.00 56.56 113 LEU A O 1
ATOM 858 N N . SER A 1 114 ? 20.144 -13.053 2.583 1.00 54.19 114 SER A N 1
ATOM 859 C CA . SER A 1 114 ? 21.130 -12.472 3.505 1.00 54.19 114 SER A CA 1
ATOM 860 C C . SER A 1 114 ? 21.140 -10.942 3.523 1.00 54.19 114 SER A C 1
ATOM 862 O O . SER A 1 114 ? 21.648 -10.364 4.478 1.00 54.19 114 SER A O 1
ATOM 864 N N . ASP A 1 115 ? 20.575 -10.293 2.499 1.00 53.28 115 ASP A N 1
ATOM 865 C CA . ASP A 1 115 ? 20.519 -8.828 2.386 1.00 53.28 115 ASP A CA 1
ATOM 866 C C . ASP A 1 115 ? 19.355 -8.233 3.217 1.00 53.28 115 ASP A C 1
ATOM 868 O O . ASP A 1 115 ? 19.179 -7.015 3.288 1.00 53.28 115 ASP A O 1
ATOM 872 N N . ILE A 1 116 ? 18.557 -9.085 3.877 1.00 54.06 116 ILE A N 1
ATOM 873 C CA . ILE A 1 116 ? 17.440 -8.694 4.742 1.00 54.06 116 ILE A CA 1
ATOM 874 C C . ILE A 1 116 ? 17.925 -8.594 6.194 1.00 54.06 116 ILE A C 1
ATOM 876 O O . ILE A 1 116 ? 17.947 -9.579 6.931 1.00 54.06 116 ILE A O 1
ATOM 880 N N . SER A 1 117 ? 18.247 -7.383 6.644 1.00 48.22 117 SER A N 1
ATOM 881 C CA . SER A 1 117 ? 18.386 -7.099 8.077 1.00 48.22 117 SER A CA 1
ATOM 882 C C . SER A 1 117 ? 17.004 -6.874 8.693 1.00 48.22 117 SER A C 1
ATOM 884 O O . SER A 1 117 ? 16.373 -5.841 8.468 1.00 48.22 117 SER A O 1
ATOM 886 N N . THR A 1 118 ? 16.515 -7.833 9.480 1.00 45.47 118 THR A N 1
ATOM 887 C CA . THR A 1 118 ? 15.270 -7.710 10.255 1.00 45.47 118 THR A CA 1
ATOM 888 C C . THR A 1 118 ? 15.488 -6.870 11.517 1.00 45.47 118 THR A C 1
ATOM 890 O O . THR A 1 118 ? 15.457 -7.393 12.628 1.00 45.47 118 THR A O 1
ATOM 893 N N . GLU A 1 119 ? 15.716 -5.567 11.373 1.00 39.88 119 GLU A N 1
ATOM 894 C CA . GLU A 1 119 ? 15.587 -4.626 12.492 1.00 39.88 119 GLU A CA 1
ATOM 895 C C . GLU A 1 119 ? 14.219 -3.946 12.418 1.00 39.88 119 GLU A C 1
ATOM 897 O O . GLU A 1 119 ? 14.019 -2.952 11.722 1.00 39.88 119 GLU A O 1
ATOM 902 N N . TYR A 1 120 ? 13.255 -4.503 13.150 1.00 40.50 120 TYR A N 1
ATOM 903 C CA . TYR A 1 120 ? 12.038 -3.782 13.505 1.00 40.50 120 TYR A CA 1
ATOM 904 C C . TYR A 1 120 ? 12.370 -2.846 14.678 1.00 40.50 120 TYR A C 1
ATOM 906 O O . TYR A 1 120 ? 12.876 -3.326 15.697 1.00 40.50 120 TYR A O 1
ATOM 914 N N . PRO A 1 121 ? 12.116 -1.529 14.590 1.00 40.44 121 PRO A N 1
ATOM 915 C CA . PRO A 1 121 ? 12.349 -0.632 15.715 1.00 40.44 121 PRO A CA 1
ATOM 916 C C . PRO A 1 121 ? 11.366 -0.965 16.849 1.00 40.44 121 PRO A C 1
ATOM 918 O O . PRO A 1 121 ? 10.158 -0.795 16.714 1.00 40.44 121 PRO A O 1
ATOM 921 N N . THR A 1 122 ? 11.884 -1.467 17.972 1.00 45.59 122 THR A N 1
ATOM 922 C CA . THR A 1 122 ? 11.104 -2.052 19.083 1.00 45.59 122 THR A CA 1
ATOM 923 C C . THR A 1 122 ? 10.945 -1.151 20.315 1.00 45.59 122 THR A C 1
ATOM 925 O O . THR A 1 122 ? 10.427 -1.612 21.328 1.00 45.59 122 THR A O 1
ATOM 928 N N . SER A 1 123 ? 11.331 0.131 20.289 1.00 41.97 123 SER A N 1
ATOM 929 C CA . SER A 1 123 ? 11.384 0.946 21.524 1.00 41.97 123 SER A CA 1
ATOM 930 C C . SER A 1 123 ? 10.421 2.142 21.620 1.00 41.97 123 SER A C 1
ATOM 932 O O . SER A 1 123 ? 10.250 2.672 22.716 1.00 41.97 123 SER A O 1
ATOM 934 N N . SER A 1 124 ? 9.722 2.541 20.550 1.00 51.91 124 SER A N 1
ATOM 935 C CA . SER A 1 124 ? 8.799 3.704 20.535 1.00 51.91 124 SER A CA 1
ATOM 936 C C . SER A 1 124 ? 7.314 3.356 20.310 1.00 51.91 124 SER A C 1
ATOM 938 O O . SER A 1 124 ? 6.448 4.230 20.373 1.00 51.91 124 SER A O 1
ATOM 940 N N . THR A 1 125 ? 6.995 2.075 20.120 1.00 57.38 125 THR A N 1
ATOM 941 C CA . THR A 1 125 ? 5.676 1.576 19.692 1.00 57.38 125 THR A CA 1
ATOM 942 C C . THR A 1 125 ? 4.562 1.736 20.740 1.00 57.38 125 THR A C 1
ATOM 944 O O . THR A 1 125 ? 3.421 2.037 20.395 1.00 57.38 125 THR A O 1
ATOM 947 N N . SER A 1 126 ? 4.875 1.609 22.036 1.00 58.28 126 SER A N 1
ATOM 948 C CA . SER A 1 126 ? 3.862 1.616 23.110 1.00 58.28 126 SER A CA 1
ATOM 949 C C . SER A 1 126 ? 3.188 2.988 23.310 1.00 58.28 126 SER A C 1
ATOM 951 O O . SER A 1 126 ? 1.964 3.087 23.437 1.00 58.28 126 SER A O 1
ATOM 953 N N . ALA A 1 127 ? 3.966 4.076 23.261 1.00 61.38 127 ALA A N 1
ATOM 954 C CA . ALA A 1 127 ? 3.433 5.435 23.387 1.00 61.38 127 ALA A CA 1
ATOM 955 C C . ALA A 1 127 ? 2.586 5.845 22.169 1.00 61.38 127 ALA A C 1
ATOM 957 O O . ALA A 1 127 ? 1.538 6.471 22.324 1.00 61.38 127 ALA A O 1
ATOM 958 N N . ALA A 1 128 ? 3.005 5.446 20.964 1.00 65.56 128 ALA A N 1
ATOM 959 C CA . ALA A 1 128 ? 2.284 5.734 19.729 1.00 65.56 128 ALA A CA 1
ATOM 960 C C . ALA A 1 128 ? 0.921 5.020 19.677 1.00 65.56 128 ALA A C 1
ATOM 962 O O . ALA A 1 128 ? -0.087 5.641 19.339 1.00 65.56 128 ALA A O 1
ATOM 963 N N . ILE A 1 129 ? 0.848 3.757 20.106 1.00 68.25 129 ILE A N 1
ATOM 964 C CA . ILE A 1 129 ? -0.417 3.003 20.188 1.00 68.25 129 ILE A CA 1
ATOM 965 C C . ILE A 1 129 ? -1.363 3.602 21.227 1.00 68.25 129 ILE A C 1
ATOM 967 O O . ILE A 1 129 ? -2.568 3.674 20.997 1.00 68.25 129 ILE A O 1
ATOM 971 N N . SER A 1 130 ? -0.822 4.114 22.334 1.00 73.88 130 SER A N 1
ATOM 972 C CA . SER A 1 130 ? -1.613 4.776 23.380 1.00 73.88 130 SER A CA 1
ATOM 973 C C . SER A 1 130 ? -2.277 6.079 22.900 1.00 73.88 130 SER A C 1
ATOM 975 O O . SER A 1 130 ? -3.207 6.567 23.537 1.00 73.88 130 SER A O 1
ATOM 977 N N . SER A 1 131 ? -1.822 6.645 21.774 1.00 80.19 131 SER A N 1
ATOM 978 C CA . SER A 1 131 ? -2.400 7.841 21.140 1.00 80.19 131 SER A CA 1
ATOM 979 C C . SER A 1 131 ? -3.535 7.538 20.144 1.00 80.19 131 SER A C 1
ATOM 981 O O . SER A 1 131 ? -4.203 8.456 19.643 1.00 80.19 131 SER A O 1
ATOM 983 N N . LEU A 1 132 ? -3.766 6.255 19.842 1.00 86.06 132 LEU A N 1
ATOM 984 C CA . LEU A 1 132 ? -4.870 5.823 18.994 1.00 86.06 132 LEU A CA 1
ATOM 985 C C . LEU A 1 132 ? -6.204 6.029 19.712 1.00 86.06 132 LEU A C 1
ATOM 987 O O . LEU A 1 132 ? -6.363 5.766 20.902 1.00 86.06 132 LEU A O 1
ATOM 991 N N . THR A 1 133 ? -7.195 6.482 18.959 1.00 89.12 133 THR A N 1
ATOM 992 C CA . THR A 1 133 ? -8.591 6.436 19.395 1.00 89.12 133 THR A CA 1
ATOM 993 C C . THR A 1 133 ? -9.082 4.991 19.414 1.00 89.12 133 THR A C 1
ATOM 995 O O . THR A 1 133 ? -8.538 4.132 18.718 1.00 89.12 133 THR A O 1
ATOM 998 N N . SER A 1 134 ? -10.168 4.731 20.146 1.00 85.69 134 SER A N 1
ATOM 999 C CA . SER A 1 134 ? -10.821 3.416 20.142 1.00 85.69 134 SER A CA 1
ATOM 1000 C C . SER A 1 134 ? -11.154 2.948 18.725 1.00 85.69 134 SER A C 1
ATOM 1002 O O . SER A 1 134 ? -10.842 1.822 18.366 1.00 85.69 134 SER A O 1
ATOM 1004 N N . ARG A 1 135 ? -11.684 3.838 17.875 1.00 89.88 135 ARG A N 1
ATOM 1005 C CA . ARG A 1 135 ? -12.032 3.498 16.487 1.00 89.88 135 ARG A CA 1
ATOM 1006 C C . ARG A 1 135 ? -10.836 3.204 15.595 1.00 89.88 135 ARG A C 1
ATOM 1008 O O . ARG A 1 135 ? -10.921 2.313 14.761 1.00 89.88 135 ARG A O 1
ATOM 1015 N N . GLU A 1 136 ? -9.737 3.930 15.752 1.00 89.62 136 GLU A N 1
ATOM 1016 C CA . GLU A 1 136 ? -8.500 3.628 15.023 1.00 89.62 136 GLU A CA 1
ATOM 1017 C C . GLU A 1 136 ? -7.928 2.270 15.446 1.00 89.62 136 GLU A C 1
ATOM 1019 O O . GLU A 1 136 ? -7.487 1.507 14.592 1.00 89.62 136 GLU A O 1
ATOM 1024 N N . ASN A 1 137 ? -7.994 1.945 16.740 1.00 88.75 137 ASN A N 1
ATOM 1025 C CA . ASN A 1 137 ? -7.566 0.651 17.259 1.00 88.75 137 ASN A CA 1
ATOM 1026 C C . ASN A 1 137 ? -8.455 -0.493 16.733 1.00 88.75 137 ASN A C 1
ATOM 1028 O O . ASN A 1 137 ? -7.931 -1.420 16.123 1.00 88.75 137 ASN A O 1
ATOM 1032 N N . ASP A 1 138 ? -9.785 -0.372 16.845 1.00 88.12 138 ASP A N 1
ATOM 1033 C CA . ASP A 1 138 ? -10.750 -1.357 16.324 1.00 88.12 138 ASP A CA 1
ATOM 1034 C C . ASP A 1 138 ? -10.497 -1.666 14.838 1.00 88.12 138 ASP A C 1
ATOM 1036 O O . ASP A 1 138 ? -10.482 -2.821 14.411 1.00 88.12 138 ASP A O 1
ATOM 1040 N N . VAL A 1 139 ? -10.283 -0.615 14.037 1.00 89.94 139 VAL A N 1
ATOM 1041 C CA . VAL A 1 139 ? -10.003 -0.744 12.605 1.00 89.94 139 VAL A CA 1
ATOM 1042 C C . VAL A 1 139 ? -8.682 -1.474 12.371 1.00 89.94 139 VAL A C 1
ATOM 1044 O O . VAL A 1 139 ? -8.651 -2.389 11.553 1.00 89.94 139 VAL A O 1
ATOM 1047 N N . LEU A 1 140 ? -7.603 -1.112 13.075 1.00 86.12 140 LEU A N 1
ATOM 1048 C CA . LEU A 1 140 ? -6.304 -1.772 12.916 1.00 86.12 140 LEU A CA 1
ATOM 1049 C C . LEU A 1 140 ? -6.313 -3.233 13.389 1.00 86.12 140 LEU A C 1
ATOM 1051 O O . LEU A 1 140 ? -5.650 -4.059 12.766 1.00 86.12 140 LEU A O 1
ATOM 1055 N N . GLN A 1 141 ? -7.086 -3.576 14.423 1.00 86.12 141 GLN A N 1
ATOM 1056 C CA . GLN A 1 141 ? -7.250 -4.962 14.872 1.00 86.12 141 GLN A CA 1
ATOM 1057 C C . GLN A 1 141 ? -7.932 -5.831 13.812 1.00 86.12 141 GLN A C 1
ATOM 1059 O O . GLN A 1 141 ? -7.452 -6.919 13.507 1.00 86.12 141 GLN A O 1
ATOM 1064 N N . LEU A 1 142 ? -9.022 -5.349 13.208 1.00 83.50 142 LEU A N 1
ATOM 1065 C CA . LEU A 1 142 ? -9.699 -6.071 12.123 1.00 83.50 142 LEU A CA 1
ATOM 1066 C C . LEU A 1 142 ? -8.850 -6.113 10.845 1.00 83.50 142 LEU A C 1
ATOM 1068 O O . LEU A 1 142 ? -8.896 -7.070 10.078 1.00 83.50 142 LEU A O 1
ATOM 1072 N N . LEU A 1 143 ? -8.028 -5.094 10.619 1.00 81.94 143 LEU A N 1
ATOM 1073 C CA . LEU A 1 143 ? -7.068 -5.085 9.520 1.00 81.94 143 LEU A CA 1
ATOM 1074 C C . LEU A 1 143 ? -5.972 -6.141 9.730 1.00 81.94 143 LEU A C 1
ATOM 1076 O O . LEU A 1 143 ? -5.574 -6.794 8.770 1.00 81.94 143 LEU A O 1
ATOM 1080 N N . ALA A 1 144 ? -5.539 -6.367 10.974 1.00 79.25 144 ALA A N 1
ATOM 1081 C CA . ALA A 1 144 ? -4.570 -7.406 11.327 1.00 79.25 144 ALA A CA 1
ATOM 1082 C C . ALA A 1 144 ? -5.100 -8.838 11.131 1.00 79.25 144 ALA A C 1
ATOM 1084 O O . ALA A 1 144 ? -4.306 -9.756 10.944 1.00 79.25 144 ALA A O 1
ATOM 1085 N N . THR A 1 145 ? -6.423 -9.042 11.119 1.00 78.25 145 THR A N 1
ATOM 1086 C CA . THR A 1 145 ? -7.032 -10.339 10.762 1.00 78.25 145 THR A CA 1
ATOM 1087 C C . THR A 1 145 ? -7.188 -10.535 9.250 1.00 78.25 145 THR A C 1
ATOM 1089 O O . THR A 1 145 ? -7.664 -11.580 8.808 1.00 78.25 145 THR A O 1
ATOM 1092 N N . GLY A 1 146 ? -6.765 -9.548 8.456 1.00 72.31 146 GLY A N 1
ATOM 1093 C CA . GLY A 1 146 ? -6.773 -9.577 6.998 1.00 72.31 146 GLY A CA 1
ATOM 1094 C C . GLY A 1 146 ? -8.084 -9.140 6.351 1.00 72.31 146 GLY A C 1
ATOM 1095 O O . GLY A 1 146 ? -8.294 -9.412 5.169 1.00 72.31 146 GLY A O 1
ATOM 1096 N N . MET A 1 147 ? -8.962 -8.460 7.09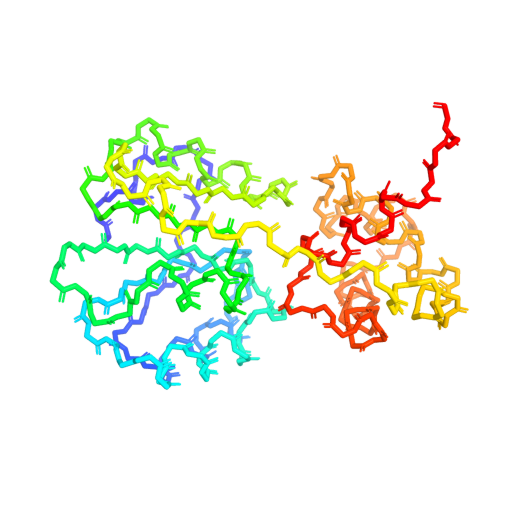9 1.00 80.25 147 MET A N 1
ATOM 1097 C CA . MET A 1 147 ? -10.202 -7.908 6.552 1.00 80.25 147 MET A CA 1
ATOM 1098 C C . MET A 1 147 ? -9.930 -6.696 5.649 1.00 80.25 147 MET A C 1
ATOM 1100 O O . MET A 1 147 ? -9.122 -5.812 5.953 1.00 80.25 147 MET A O 1
ATOM 1104 N N . THR A 1 148 ? -10.670 -6.619 4.547 1.00 79.69 148 THR A N 1
ATOM 1105 C CA . THR A 1 148 ? -10.693 -5.467 3.638 1.00 79.69 148 THR A CA 1
ATOM 1106 C C . THR A 1 148 ? -11.420 -4.275 4.268 1.00 79.69 148 THR A C 1
ATOM 1108 O O . THR A 1 148 ? -12.234 -4.427 5.179 1.00 79.69 148 THR A O 1
ATOM 1111 N N . ASN A 1 149 ? -11.208 -3.057 3.755 1.00 82.31 149 ASN A N 1
ATOM 1112 C CA . ASN A 1 149 ? -11.901 -1.865 4.275 1.00 82.31 149 ASN A CA 1
ATOM 1113 C C . ASN A 1 149 ? -13.429 -1.985 4.190 1.00 82.31 149 ASN A C 1
ATOM 1115 O O . ASN A 1 149 ? -14.140 -1.485 5.061 1.00 82.31 149 ASN A O 1
ATOM 1119 N N . LYS A 1 150 ? -13.932 -2.671 3.160 1.00 79.38 150 LYS A N 1
ATOM 1120 C CA . LYS A 1 150 ? -15.358 -2.932 2.965 1.00 79.38 150 LYS A CA 1
ATOM 1121 C C . LYS A 1 150 ? -15.913 -3.882 4.026 1.00 79.38 150 LYS A C 1
ATOM 1123 O O . LYS A 1 150 ? -16.981 -3.632 4.590 1.00 79.38 150 LYS A O 1
ATOM 1128 N N . GLU A 1 151 ? -15.183 -4.951 4.327 1.00 81.62 151 GLU A N 1
ATOM 1129 C CA . GLU A 1 151 ? -15.548 -5.902 5.381 1.00 81.62 151 GLU A CA 1
ATOM 1130 C C . GLU A 1 151 ? -15.466 -5.254 6.766 1.00 81.62 151 GLU A C 1
ATOM 1132 O O . GLU A 1 151 ? -16.386 -5.409 7.564 1.00 81.62 151 GLU A O 1
ATOM 1137 N N . ILE A 1 152 ? -14.427 -4.454 7.026 1.00 88.12 152 ILE A N 1
ATOM 1138 C CA . ILE A 1 152 ? -14.281 -3.678 8.266 1.00 88.12 152 ILE A CA 1
ATOM 1139 C C . ILE A 1 152 ? -15.430 -2.676 8.411 1.00 88.12 152 ILE A C 1
ATOM 1141 O O . ILE A 1 152 ? -16.015 -2.562 9.486 1.00 88.12 152 ILE A O 1
ATOM 1145 N N . GLY A 1 153 ? -15.792 -1.968 7.337 1.00 89.50 153 GLY A N 1
ATOM 1146 C CA . GLY A 1 153 ? -16.910 -1.026 7.344 1.00 89.50 153 GLY A CA 1
ATOM 1147 C C . GLY A 1 153 ? -18.230 -1.719 7.669 1.00 89.50 153 GLY A C 1
ATOM 1148 O O . GLY A 1 153 ? -19.000 -1.239 8.500 1.00 89.50 153 GLY A O 1
ATOM 1149 N N . SER A 1 154 ? -18.436 -2.907 7.100 1.00 91.94 154 SER A N 1
ATOM 1150 C CA . SER A 1 154 ? -19.594 -3.751 7.401 1.00 91.94 154 SER A CA 1
ATOM 1151 C C . SER A 1 154 ? -19.596 -4.215 8.863 1.00 91.94 154 SER A C 1
ATOM 1153 O O . SER A 1 154 ? -20.616 -4.103 9.537 1.00 91.94 154 SER A O 1
ATOM 1155 N N . ALA A 1 155 ? -18.454 -4.669 9.388 1.00 90.94 155 ALA A N 1
ATOM 1156 C CA . ALA A 1 155 ? -18.323 -5.135 10.769 1.00 90.94 155 ALA A CA 1
ATOM 1157 C C . ALA A 1 155 ? -18.529 -4.009 11.799 1.00 90.94 155 ALA A C 1
ATOM 1159 O O . ALA A 1 155 ? -19.213 -4.186 12.808 1.00 90.94 155 ALA A O 1
ATOM 1160 N N . LEU A 1 156 ? -17.977 -2.824 11.532 1.00 93.56 156 LEU A N 1
ATOM 1161 C CA . LEU A 1 156 ? -18.043 -1.664 12.424 1.00 93.56 156 LEU A CA 1
ATOM 1162 C C . LEU A 1 156 ? -19.256 -0.758 12.170 1.00 93.56 156 LEU A C 1
ATOM 1164 O O . LEU A 1 156 ? -19.425 0.227 12.890 1.00 93.56 156 LEU A O 1
ATOM 1168 N N . HIS A 1 157 ? -20.104 -1.102 11.197 1.00 95.12 157 HIS A N 1
ATOM 1169 C CA . HIS A 1 157 ? -21.281 -0.334 10.783 1.00 95.12 157 HIS A CA 1
ATOM 1170 C C . HIS A 1 157 ? -20.942 1.117 10.389 1.00 95.12 157 HIS A C 1
ATOM 1172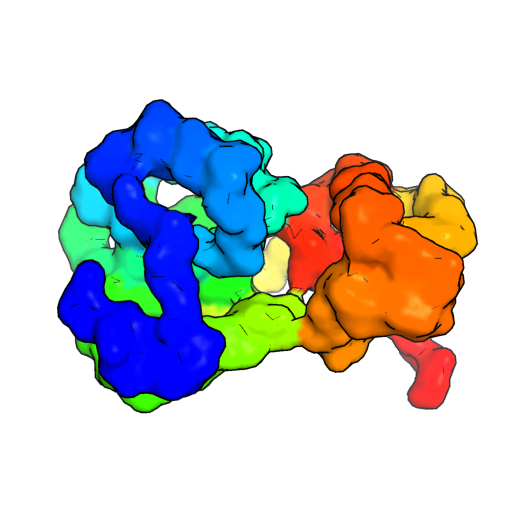 O O . HIS A 1 157 ? -21.625 2.068 10.772 1.00 95.12 157 HIS A O 1
ATOM 1178 N N . ILE A 1 158 ? -19.868 1.288 9.616 1.00 93.75 158 ILE A N 1
ATOM 1179 C CA . ILE A 1 158 ? -19.401 2.575 9.086 1.00 93.75 158 ILE A CA 1
ATOM 1180 C C . ILE A 1 158 ? -19.125 2.472 7.585 1.00 93.75 158 ILE A C 1
ATOM 1182 O O . ILE A 1 158 ? -18.881 1.395 7.048 1.00 93.75 158 ILE A O 1
ATOM 1186 N N . ALA A 1 159 ? -19.142 3.608 6.887 1.00 89.75 159 ALA A N 1
ATOM 1187 C CA . ALA A 1 159 ? -18.797 3.636 5.470 1.00 89.75 159 ALA A CA 1
ATOM 1188 C C . ALA A 1 159 ? -17.331 3.226 5.246 1.00 89.75 159 ALA A C 1
ATOM 1190 O O . ALA A 1 1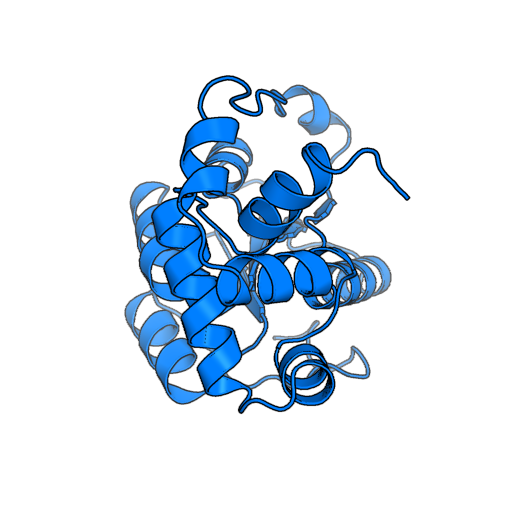59 ? -16.451 3.594 6.025 1.00 89.75 159 ALA A O 1
ATOM 1191 N N . GLU A 1 160 ? -17.054 2.545 4.134 1.00 85.69 160 GLU A N 1
ATOM 1192 C CA . GLU A 1 160 ? -15.696 2.141 3.742 1.00 85.69 160 GLU A CA 1
ATOM 1193 C C . GLU A 1 160 ? -14.722 3.331 3.720 1.00 85.69 160 GLU A C 1
ATOM 1195 O O . GLU A 1 160 ? -13.611 3.254 4.240 1.00 85.69 160 GLU A O 1
ATOM 1200 N N . ASN A 1 161 ? -15.165 4.481 3.205 1.00 75.75 161 ASN A N 1
ATOM 1201 C CA . ASN A 1 161 ? -14.356 5.699 3.185 1.00 75.75 161 ASN A CA 1
ATOM 1202 C C . ASN A 1 161 ? -14.015 6.211 4.604 1.00 75.75 161 ASN A C 1
ATOM 1204 O O . ASN A 1 161 ? -12.959 6.794 4.840 1.00 75.75 161 ASN A O 1
ATOM 1208 N N . THR A 1 162 ? -14.881 5.960 5.588 1.00 80.88 162 THR A N 1
ATOM 1209 C CA . THR A 1 162 ? -14.600 6.268 6.998 1.00 80.88 162 THR A CA 1
ATOM 1210 C C . THR A 1 162 ? -13.534 5.329 7.562 1.00 80.88 162 THR A C 1
ATOM 1212 O O . THR A 1 162 ? -12.659 5.782 8.296 1.00 80.88 162 THR A O 1
ATOM 1215 N N . VAL A 1 163 ? -13.534 4.051 7.164 1.00 84.19 163 VAL A N 1
ATOM 1216 C CA . VAL A 1 163 ? -12.454 3.106 7.499 1.00 84.19 163 VAL A CA 1
ATOM 1217 C C . VAL A 1 163 ? -11.123 3.591 6.930 1.00 84.19 163 VAL A C 1
ATOM 1219 O O . VAL A 1 163 ? -10.156 3.688 7.681 1.00 84.19 163 VAL A O 1
ATOM 1222 N N . LYS A 1 164 ? -11.081 3.974 5.642 1.00 78.88 164 LYS A N 1
ATOM 1223 C CA . LYS A 1 164 ? -9.876 4.527 4.989 1.00 78.88 164 LYS A CA 1
ATOM 1224 C C . LYS A 1 164 ? -9.294 5.699 5.800 1.00 78.88 164 LYS A C 1
ATOM 1226 O O . LYS A 1 164 ? -8.098 5.719 6.084 1.00 78.88 164 LYS A O 1
ATOM 1231 N N . LYS A 1 165 ? -10.146 6.624 6.263 1.00 74.81 165 LYS A N 1
ATOM 1232 C CA . LYS A 1 165 ? -9.738 7.755 7.121 1.00 74.81 165 LYS A CA 1
ATOM 1233 C C . LYS A 1 165 ? -9.163 7.314 8.467 1.00 74.81 165 LYS A C 1
ATOM 1235 O O . LYS A 1 165 ? -8.145 7.854 8.892 1.00 74.81 165 LYS A O 1
ATOM 1240 N N . HIS A 1 166 ? -9.786 6.341 9.132 1.00 84.94 166 HIS A N 1
ATOM 1241 C CA . HIS A 1 166 ? -9.265 5.808 10.392 1.00 84.94 166 HIS A CA 1
ATOM 1242 C C . HIS A 1 166 ? -7.907 5.123 10.209 1.00 84.94 166 HIS A C 1
ATOM 1244 O O . HIS A 1 166 ? -6.997 5.408 10.980 1.00 84.94 166 HIS A O 1
ATOM 1250 N N . VAL A 1 167 ? -7.735 4.298 9.168 1.00 81.44 167 VAL A N 1
ATOM 1251 C CA . VAL A 1 167 ? -6.437 3.680 8.839 1.00 81.44 167 VAL A CA 1
ATOM 1252 C C . VAL A 1 167 ? -5.377 4.755 8.605 1.00 81.44 167 VAL A C 1
ATOM 1254 O O . VAL A 1 167 ? -4.298 4.687 9.186 1.00 81.44 167 VAL A O 1
ATOM 1257 N N . HIS A 1 168 ? -5.700 5.780 7.815 1.00 76.69 168 HIS A N 1
ATOM 1258 C CA . HIS A 1 168 ? -4.781 6.874 7.513 1.00 76.69 168 HIS A CA 1
ATOM 1259 C C . HIS A 1 168 ? -4.336 7.636 8.773 1.00 76.69 168 HIS A C 1
ATOM 1261 O O . HIS A 1 168 ? -3.140 7.812 9.004 1.00 76.69 168 HIS A O 1
ATOM 1267 N N . HIS A 1 169 ? -5.274 8.047 9.632 1.00 74.44 169 HIS A N 1
ATOM 1268 C CA . HIS A 1 169 ? -4.936 8.738 10.880 1.00 74.44 169 HIS A CA 1
ATOM 1269 C C . HIS A 1 169 ? -4.149 7.848 11.846 1.00 74.44 169 HIS A C 1
ATOM 1271 O O . HIS A 1 169 ? -3.205 8.318 12.484 1.00 74.44 169 HIS A O 1
ATOM 1277 N N . ALA A 1 170 ? -4.496 6.562 11.932 1.00 83.50 170 ALA A N 1
ATOM 1278 C CA . ALA A 1 170 ? -3.776 5.609 12.762 1.00 83.50 170 ALA A CA 1
ATOM 1279 C C . ALA A 1 170 ? -2.332 5.421 12.274 1.00 83.50 170 ALA A C 1
ATOM 1281 O O . ALA A 1 170 ? -1.407 5.453 13.080 1.00 83.50 170 ALA A O 1
ATOM 1282 N N . MET A 1 171 ? -2.116 5.317 10.959 1.00 79.69 171 MET A N 1
ATOM 1283 C CA . MET A 1 171 ? -0.778 5.246 10.368 1.00 79.69 171 MET A CA 1
ATOM 1284 C C . MET A 1 171 ? 0.070 6.473 10.709 1.00 79.69 171 MET A C 1
ATOM 1286 O O . MET A 1 171 ? 1.217 6.315 11.120 1.00 79.69 171 MET A O 1
ATOM 1290 N N . ILE A 1 172 ? -0.497 7.682 10.606 1.00 72.00 172 ILE A N 1
ATOM 1291 C CA . ILE A 1 172 ? 0.202 8.923 10.977 1.00 72.00 172 ILE A CA 1
ATOM 1292 C C . ILE A 1 172 ? 0.630 8.877 12.448 1.00 72.00 172 ILE A C 1
ATOM 1294 O O . ILE A 1 172 ? 1.790 9.139 12.762 1.00 72.00 172 ILE A O 1
ATOM 1298 N N . LYS A 1 173 ? -0.284 8.504 13.352 1.00 78.44 173 LYS A N 1
ATOM 1299 C CA . LYS A 1 173 ? -0.007 8.412 14.795 1.00 78.44 173 LYS A CA 1
ATOM 1300 C C . LYS A 1 173 ? 1.054 7.370 15.131 1.00 78.44 173 LYS A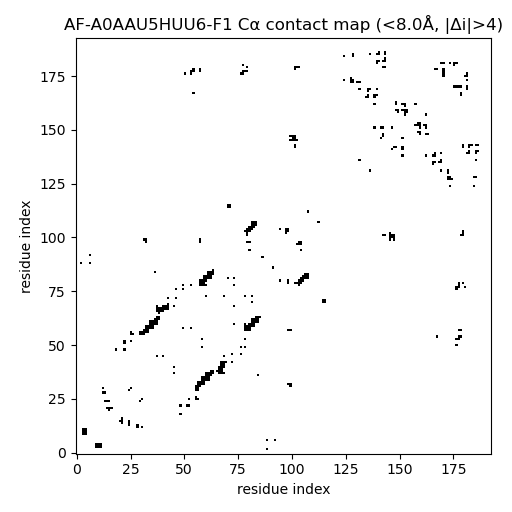 C 1
ATOM 1302 O O . LYS A 1 173 ? 1.898 7.606 15.989 1.00 78.44 173 LYS A O 1
ATOM 1307 N N . LEU A 1 174 ? 1.028 6.236 14.436 1.00 76.25 174 LEU A N 1
ATOM 1308 C CA . LEU A 1 174 ? 1.999 5.156 14.599 1.00 76.25 174 LEU A CA 1
ATOM 1309 C C . LEU A 1 174 ? 3.320 5.415 13.872 1.00 76.25 174 LEU A C 1
ATOM 1311 O O . LEU A 1 174 ? 4.251 4.632 14.031 1.00 76.25 174 LEU A O 1
ATOM 1315 N N . SER A 1 175 ? 3.411 6.487 13.075 1.00 69.00 175 SER A N 1
ATOM 1316 C CA . SER A 1 175 ? 4.510 6.691 12.122 1.00 69.00 175 SER A CA 1
ATOM 1317 C C . SER A 1 175 ? 4.732 5.466 11.218 1.00 69.00 175 SER A C 1
ATOM 1319 O O . SER A 1 175 ? 5.856 5.171 10.809 1.00 69.00 175 SER A O 1
ATOM 1321 N N . ALA A 1 176 ? 3.649 4.743 10.918 1.00 67.12 176 ALA A N 1
ATOM 1322 C CA . ALA A 1 176 ? 3.666 3.560 10.074 1.00 67.12 176 ALA A CA 1
ATOM 1323 C C . ALA A 1 176 ? 3.685 3.983 8.603 1.00 67.12 176 ALA A C 1
ATOM 1325 O O . ALA A 1 176 ? 2.915 4.843 8.173 1.00 67.12 176 ALA A O 1
ATOM 1326 N N . SER A 1 177 ? 4.564 3.371 7.818 1.00 57.59 177 SER A N 1
ATOM 1327 C CA . SER A 1 177 ? 4.750 3.709 6.404 1.00 57.59 177 SER A CA 1
ATOM 1328 C C . SER A 1 177 ? 3.734 3.009 5.501 1.00 57.59 177 SER A C 1
ATOM 1330 O O . SER A 1 177 ? 3.521 3.446 4.376 1.00 57.59 177 SER A O 1
ATOM 1332 N N . ASN A 1 178 ? 3.076 1.955 5.990 1.00 64.25 178 ASN A N 1
ATOM 1333 C CA . ASN A 1 178 ? 1.968 1.295 5.306 1.00 64.25 178 ASN A CA 1
ATOM 1334 C C . ASN A 1 178 ? 0.956 0.708 6.313 1.00 64.25 178 ASN A C 1
ATOM 1336 O O . ASN A 1 178 ? 1.229 0.580 7.510 1.00 64.25 178 ASN A O 1
ATOM 1340 N N . ARG A 1 179 ? -0.222 0.318 5.816 1.00 73.31 179 ARG A N 1
ATOM 1341 C CA . ARG A 1 179 ? -1.309 -0.240 6.640 1.00 73.31 179 ARG A CA 1
ATOM 1342 C C . ARG A 1 179 ? -0.987 -1.600 7.272 1.00 73.31 179 ARG A C 1
ATOM 1344 O O . ARG A 1 179 ? -1.481 -1.879 8.358 1.00 73.31 179 ARG A O 1
ATOM 1351 N N . VAL A 1 180 ? -0.174 -2.430 6.614 1.00 68.25 180 VAL A N 1
ATOM 1352 C CA . VAL A 1 180 ? 0.255 -3.745 7.124 1.00 68.25 180 VAL A CA 1
ATOM 1353 C C . VAL A 1 180 ? 1.136 -3.560 8.353 1.00 68.25 180 VAL A C 1
ATOM 1355 O O . VAL A 1 180 ? 0.912 -4.192 9.377 1.00 68.25 180 VAL A O 1
ATOM 1358 N N . GLU A 1 181 ? 2.086 -2.630 8.291 1.00 67.81 181 GLU A N 1
ATOM 1359 C CA . GLU A 1 181 ? 2.899 -2.241 9.435 1.00 67.81 181 GLU A CA 1
ATOM 1360 C C . GLU A 1 181 ? 2.024 -1.712 10.574 1.00 67.81 181 GLU A C 1
ATOM 1362 O O . GLU A 1 181 ? 2.178 -2.149 11.711 1.00 67.81 181 GLU A O 1
ATOM 1367 N N . ALA A 1 182 ? 1.072 -0.823 10.279 1.00 74.62 182 ALA A N 1
ATOM 1368 C CA . ALA A 1 182 ? 0.159 -0.300 11.294 1.00 74.62 182 ALA A CA 1
ATOM 1369 C C . ALA A 1 182 ? -0.632 -1.417 12.003 1.00 74.62 182 ALA A C 1
ATOM 1371 O O . ALA A 1 182 ? -0.757 -1.396 13.226 1.00 74.62 182 ALA A O 1
ATOM 1372 N N . ALA A 1 183 ? -1.117 -2.416 11.259 1.00 78.00 183 ALA A N 1
ATOM 1373 C CA . ALA A 1 183 ? -1.783 -3.589 11.823 1.00 78.00 183 ALA A CA 1
ATOM 1374 C C . ALA A 1 183 ? -0.841 -4.475 12.654 1.00 78.00 183 ALA A C 1
ATOM 1376 O O . ALA A 1 183 ? -1.204 -4.900 13.752 1.00 78.00 183 ALA A O 1
ATOM 1377 N N . LEU A 1 184 ? 0.379 -4.730 12.171 1.00 73.12 184 LEU A N 1
ATOM 1378 C CA . LEU A 1 184 ? 1.369 -5.534 12.892 1.00 73.12 184 LEU A CA 1
ATOM 1379 C C . LEU A 1 184 ? 1.780 -4.886 14.217 1.00 73.12 184 LEU A C 1
ATOM 1381 O O . LEU A 1 184 ? 1.908 -5.590 15.216 1.00 73.12 184 LEU A O 1
ATOM 1385 N N . LEU A 1 185 ? 1.934 -3.559 14.254 1.00 74.62 185 LEU A N 1
ATOM 1386 C CA . LEU A 1 185 ? 2.274 -2.829 15.479 1.00 74.62 185 LEU A CA 1
ATOM 1387 C C . LEU A 1 185 ? 1.214 -3.022 16.574 1.00 74.62 185 LEU A C 1
ATOM 1389 O O . LEU A 1 185 ? 1.567 -3.152 17.744 1.00 74.62 185 LEU A O 1
ATOM 1393 N N . VAL A 1 186 ? -0.068 -3.099 16.203 1.00 72.00 186 VAL A N 1
ATOM 1394 C CA . VAL A 1 186 ? -1.164 -3.378 17.146 1.00 72.00 186 VAL A CA 1
ATOM 1395 C C . VAL A 1 186 ? -1.206 -4.865 17.525 1.00 72.00 186 VAL A C 1
ATOM 1397 O O . VAL A 1 186 ? -1.373 -5.189 18.698 1.00 72.00 186 VAL A O 1
ATOM 1400 N N . SER A 1 187 ? -0.976 -5.777 16.572 1.00 67.38 187 SER A N 1
ATOM 1401 C CA . SER A 1 187 ? -0.974 -7.228 16.822 1.00 67.38 187 SER A CA 1
ATOM 1402 C C . SER A 1 187 ? 0.177 -7.712 17.714 1.00 67.38 187 SER A C 1
ATOM 1404 O O . SER A 1 187 ? 0.025 -8.724 18.392 1.00 67.38 187 SER A O 1
ATOM 1406 N N . GLN A 1 188 ? 1.328 -7.034 17.720 1.00 56.12 188 GLN A N 1
ATOM 1407 C CA . GLN A 1 188 ? 2.503 -7.438 18.510 1.00 56.12 188 GLN A CA 1
ATOM 1408 C C . GLN A 1 188 ? 2.379 -7.135 20.014 1.00 56.12 188 GLN A C 1
ATOM 1410 O O . GLN A 1 188 ? 3.184 -7.630 20.802 1.00 56.12 188 GLN A O 1
ATOM 1415 N N . LEU A 1 189 ? 1.388 -6.340 20.430 1.00 51.00 189 LEU A N 1
ATOM 1416 C CA . LEU A 1 189 ? 1.211 -5.901 21.820 1.00 51.00 189 LEU A CA 1
ATOM 1417 C C . LEU A 1 189 ? -0.055 -6.431 22.494 1.00 51.00 189 LEU A C 1
ATOM 1419 O O . LEU A 1 189 ? -0.251 -6.155 23.678 1.00 51.00 189 LEU A O 1
ATOM 1423 N N . ASP A 1 190 ? -0.860 -7.235 21.797 1.00 45.88 190 ASP A N 1
ATOM 1424 C CA . ASP A 1 190 ? -2.008 -7.922 22.390 1.00 45.88 190 ASP A CA 1
ATOM 1425 C C . ASP A 1 190 ? -1.755 -9.440 22.507 1.00 45.88 190 ASP A C 1
ATOM 1427 O O . ASP A 1 190 ? -2.265 -10.230 21.713 1.00 45.88 190 ASP A O 1
ATOM 1431 N N . PRO A 1 191 ? -0.956 -9.903 23.495 1.00 36.56 191 PRO A N 1
ATOM 1432 C CA . PRO A 1 191 ? -0.773 -11.326 23.777 1.00 36.56 191 PRO A CA 1
ATOM 1433 C C . PRO A 1 191 ? -1.983 -11.943 24.508 1.00 36.56 191 PRO A C 1
ATOM 1435 O O . PRO A 1 191 ? -1.830 -12.937 25.217 1.00 36.56 191 PRO A O 1
ATOM 1438 N N . LYS A 1 192 ? -3.183 -11.356 24.401 1.00 38.81 192 LYS A N 1
ATOM 1439 C CA . LYS A 1 192 ? -4.395 -11.871 25.044 1.00 38.81 192 LYS A CA 1
ATOM 1440 C C . LYS A 1 192 ? -5.550 -12.041 24.061 1.00 38.81 192 LYS A C 1
ATOM 1442 O O . LYS A 1 192 ? -6.505 -11.269 24.053 1.00 38.81 192 LYS A O 1
ATOM 1447 N N . ARG A 1 193 ? -5.540 -13.193 23.395 1.00 40.81 193 ARG A N 1
ATOM 1448 C CA . ARG A 1 193 ? -6.689 -14.106 23.413 1.00 40.81 193 ARG A CA 1
ATOM 1449 C C . ARG A 1 193 ? -6.228 -15.551 23.449 1.00 40.81 193 ARG A C 1
ATOM 1451 O O . ARG A 1 193 ? -5.311 -15.885 22.674 1.00 40.81 193 ARG A O 1
#